Protein AF-A0A963EV84-F1 (afdb_monomer_lite)

Sequence (332 aa):
MSAISKNLRDATAEIGAKAGRPISGSSKIYVQGSRSDIRVPMREIHLSDTPASFGAEKNAPVTVYDTSGPYTDPNARIDLRKGLEDIRRHWIEERGDSDRLPQLSSSYGRQRAADGSLDHLRFEHLRAPRRAKAGANVSQMHYARKGIVTPEMEFVAIRERLRLDEARERGLLRQQHPGFSFGASIPQEITPEFVRSEVARGRAIIPANINHPELEPVIIGRNFLVKI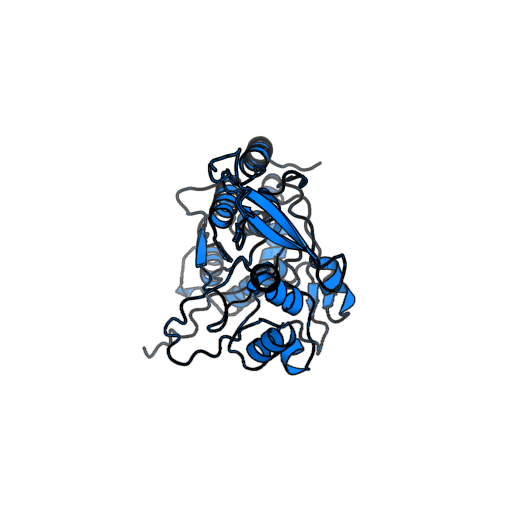NGNIGNSALSSSIEEEVEKMAWGIRWGADTIMDLSTGKNIHETREWILRNSPVPIGTVPIYQALEKVGGVAEELTWDIMRDTLIEQAEQGVDYFTIHAGVLLRY

Secondary structure (DSSP, 8-state):
-----HHHHHHHHHHHHHHSSPPTTEEEEEEE-SSTT-EEEEEEEPPPPEEETTEEEPPPPEEEE---GGGG-TT----TTT-S--TTHHHHHTT--EEE-SS-S-HHHHHHHH-GGGTTTS-S-PPPPEEEPTT----HHHHHHTTPPPHHHHHHHHHHHTTHHHHHHTTS---------TT----SS--HHHHHHHHHTTSEE----TT-TT-----EETTS----EEEE---SSS--HHHHHHHHHHHHHTT-SEEEE---STTHHHHHHHHHHT-SS-EEE-HHHHHHHHTTT-GGG--HHHHHHHHHHHHHHT--EE---TT--TT-

Radius of gyration: 21.59 Å; chains: 1; bounding box: 57×50×69 Å

Foldseek 3Di:
DQLADPVNQVLQVVLLVVLQAADPQKAWAFDDFPDNLLTAIWIWGADDFDDDPPGTHGDGTQIGFALLPNSHHNPDRDRLLQFADLSCLCLLVVVVFKDFDPDAPFPVLVVCVPDPVCSNLARPDDGRFIDGDVVDDDFLLVCLLVVHQGSLLRNQQVSQQSCVVVCVVVVVCVDDDPDDLVPDPADPGRHSNNSSNCSNVPQKGWLWFSLLSLARIHMDGSNTPHAAEAEDEAEQVDDDLSVRLSSQSVCSRVGHQEYEYAYLHPPSLSSVLSNSSHGRHAYEYALVSVLCVVVVNDSVPRDPVSSVSSVSSVSRSTHRYYDDVPVPDPVD

pLDDT: mean 92.69, std 9.26, range [37.0, 98.94]

Structure (mmCIF, N/CA/C/O backbone):
data_AF-A0A963EV84-F1
#
_entry.id   AF-A0A963EV84-F1
#
loop_
_atom_site.group_PDB
_atom_site.id
_atom_site.type_symbol
_atom_site.label_atom_id
_atom_site.label_alt_id
_atom_site.label_comp_id
_atom_site.label_asym_id
_atom_site.label_entity_id
_atom_site.label_seq_id
_atom_site.pdbx_PDB_ins_code
_atom_site.Cartn_x
_atom_site.Cartn_y
_atom_site.Cartn_z
_atom_site.occupancy
_atom_site.B_iso_or_equiv
_atom_site.auth_seq_id
_atom_site.auth_comp_id
_atom_site.auth_asym_id
_atom_site.auth_atom_id
_atom_site.pdbx_PDB_model_num
ATOM 1 N N . MET A 1 1 ? -19.335 23.402 5.036 1.00 37.00 1 MET A N 1
ATOM 2 C CA . MET A 1 1 ? -18.086 24.119 4.693 1.00 37.00 1 MET A CA 1
ATOM 3 C C . MET A 1 1 ? -16.982 23.475 5.511 1.00 37.00 1 MET A C 1
ATOM 5 O O . MET A 1 1 ? -17.163 23.408 6.717 1.00 37.00 1 MET A O 1
ATOM 9 N N . SER A 1 2 ? -15.940 22.902 4.892 1.00 45.66 2 SER A N 1
ATOM 10 C CA . SER A 1 2 ? -14.918 22.151 5.644 1.00 45.66 2 SER A CA 1
ATOM 11 C C . SER A 1 2 ? -14.224 23.088 6.641 1.00 45.66 2 SER A C 1
ATOM 13 O O . SER A 1 2 ? -13.861 24.213 6.289 1.00 45.66 2 SER A O 1
ATOM 15 N N . ALA A 1 3 ? -14.121 22.662 7.899 1.00 59.12 3 ALA A N 1
ATOM 16 C CA . ALA A 1 3 ? -13.521 23.423 8.994 1.00 59.12 3 ALA A CA 1
ATOM 17 C C . ALA A 1 3 ? -12.007 23.175 9.099 1.00 59.12 3 ALA A C 1
ATOM 19 O O . ALA A 1 3 ? -11.420 23.404 10.152 1.00 59.12 3 ALA A O 1
ATOM 20 N N . ILE A 1 4 ? -11.375 22.691 8.021 1.00 61.91 4 ILE A N 1
ATOM 21 C CA . ILE A 1 4 ? -9.940 22.408 8.002 1.00 61.91 4 ILE A CA 1
ATOM 22 C C . ILE A 1 4 ? -9.159 23.669 8.369 1.00 61.91 4 ILE A C 1
ATOM 24 O O . ILE A 1 4 ? -9.399 24.743 7.801 1.00 61.91 4 ILE A O 1
ATOM 28 N N . SER A 1 5 ? -8.219 23.518 9.306 1.00 64.50 5 SER A N 1
ATOM 29 C CA . SER A 1 5 ? -7.384 24.622 9.772 1.00 64.50 5 SER A CA 1
ATOM 30 C C . SER A 1 5 ? -6.640 25.282 8.603 1.00 64.50 5 SER A C 1
ATOM 32 O O . SER A 1 5 ? -6.239 24.627 7.640 1.00 64.50 5 SER A O 1
ATOM 34 N N . LYS A 1 6 ? -6.446 26.604 8.671 1.00 63.00 6 LYS A N 1
ATOM 35 C CA . LYS A 1 6 ? -5.713 27.343 7.632 1.00 63.00 6 LYS A CA 1
ATOM 36 C C . LYS A 1 6 ? -4.301 26.772 7.421 1.00 63.00 6 LYS A C 1
ATOM 38 O O . LYS A 1 6 ? -3.881 26.624 6.282 1.00 63.00 6 LYS A O 1
ATOM 43 N N . ASN A 1 7 ? -3.640 26.360 8.503 1.00 66.94 7 ASN A N 1
ATOM 44 C CA . ASN A 1 7 ? -2.313 25.748 8.454 1.00 66.94 7 ASN A CA 1
ATOM 45 C C . ASN A 1 7 ? -2.316 24.425 7.670 1.00 66.94 7 ASN A C 1
ATOM 47 O O . ASN A 1 7 ? -1.475 24.254 6.794 1.00 66.94 7 ASN A O 1
ATOM 51 N N . LEU A 1 8 ? -3.308 23.553 7.897 1.00 68.12 8 LEU A N 1
ATOM 52 C CA . LEU A 1 8 ? -3.450 22.289 7.162 1.00 68.12 8 LEU A CA 1
ATOM 53 C C . LEU A 1 8 ? -3.734 22.534 5.674 1.00 68.12 8 LEU A C 1
ATOM 55 O O . LEU A 1 8 ? -3.227 21.816 4.816 1.00 68.12 8 LEU A O 1
ATOM 59 N N . ARG A 1 9 ? -4.481 23.591 5.328 1.00 67.94 9 ARG A N 1
ATOM 60 C CA . ARG A 1 9 ? -4.711 23.981 3.921 1.00 67.94 9 ARG A CA 1
ATOM 61 C C . ARG A 1 9 ? -3.446 24.471 3.225 1.00 67.94 9 ARG A C 1
ATOM 63 O O . ARG A 1 9 ? -3.179 24.052 2.103 1.00 67.94 9 ARG A O 1
ATOM 70 N N . ASP A 1 10 ? -2.695 25.352 3.873 1.00 71.31 10 ASP A N 1
ATOM 71 C CA . ASP A 1 10 ? -1.512 25.965 3.271 1.00 71.31 10 ASP A CA 1
ATOM 72 C C . ASP A 1 10 ? -0.383 24.926 3.122 1.00 71.31 10 ASP A C 1
ATOM 74 O O . ASP A 1 10 ? 0.208 24.795 2.048 1.00 71.31 10 ASP A O 1
ATOM 78 N N . ALA A 1 11 ? -0.163 24.095 4.146 1.00 68.31 11 ALA A N 1
ATOM 79 C CA . ALA A 1 11 ? 0.834 23.026 4.117 1.00 68.31 11 ALA A CA 1
ATOM 80 C C . ALA A 1 11 ? 0.491 21.921 3.103 1.00 68.31 11 ALA A C 1
ATOM 82 O O . ALA A 1 11 ? 1.368 21.460 2.372 1.00 68.31 11 ALA A O 1
ATOM 83 N N . THR A 1 12 ? -0.784 21.530 2.977 1.00 68.94 12 THR A N 1
ATOM 84 C CA . THR A 1 12 ? -1.178 20.530 1.968 1.00 68.94 12 THR A CA 1
ATOM 85 C C . THR A 1 12 ? -0.971 21.019 0.534 1.00 68.94 12 THR A C 1
ATOM 87 O O . THR A 1 12 ? -0.571 20.235 -0.331 1.00 68.94 12 THR A O 1
ATOM 90 N N . ALA A 1 13 ? -1.184 22.312 0.274 1.00 71.12 13 ALA A N 1
ATOM 91 C CA . ALA A 1 13 ? -0.893 22.916 -1.024 1.00 71.12 13 ALA A CA 1
ATOM 92 C C . ALA A 1 13 ? 0.617 22.939 -1.322 1.00 71.12 13 ALA A C 1
ATOM 94 O O . ALA A 1 13 ? 1.035 22.637 -2.443 1.00 71.12 13 ALA A O 1
ATOM 95 N N . GLU A 1 14 ? 1.444 23.253 -0.321 1.00 71.31 14 GLU A N 1
ATOM 96 C CA . GLU A 1 14 ? 2.900 23.284 -0.469 1.00 71.31 14 GLU A CA 1
ATOM 97 C C . GLU A 1 14 ? 3.492 21.887 -0.710 1.00 71.31 14 GLU A C 1
ATOM 99 O O . GLU A 1 14 ? 4.305 21.712 -1.624 1.00 71.31 14 GLU A O 1
ATOM 104 N N . ILE A 1 15 ? 3.046 20.879 0.048 1.00 70.69 15 ILE A N 1
ATOM 105 C CA . ILE A 1 15 ? 3.471 19.482 -0.132 1.00 70.69 15 ILE A CA 1
ATOM 106 C C . ILE A 1 15 ? 3.059 18.988 -1.518 1.00 70.69 15 ILE A C 1
ATOM 108 O O . ILE A 1 15 ? 3.890 18.427 -2.229 1.00 70.69 15 ILE A O 1
ATOM 112 N N . GLY A 1 16 ? 1.824 19.262 -1.956 1.00 67.81 16 GLY A N 1
ATOM 113 C CA . GLY A 1 16 ? 1.373 18.924 -3.308 1.00 67.81 16 GLY A CA 1
ATOM 114 C C . GLY A 1 16 ? 2.275 19.520 -4.398 1.00 67.81 16 GLY A C 1
ATOM 115 O O . GLY A 1 16 ? 2.657 18.823 -5.337 1.00 67.81 16 GLY A O 1
ATOM 116 N N . ALA A 1 17 ? 2.697 20.780 -4.244 1.00 70.31 17 ALA A N 1
ATOM 117 C CA . ALA A 1 17 ? 3.571 21.462 -5.201 1.00 70.31 17 ALA A CA 1
ATOM 118 C C . ALA A 1 17 ? 5.035 20.970 -5.184 1.00 70.31 17 ALA A C 1
ATOM 120 O O . ALA A 1 17 ? 5.711 20.988 -6.220 1.00 70.31 17 ALA A O 1
ATOM 121 N N . LYS A 1 18 ? 5.549 20.552 -4.019 1.00 68.69 18 LYS A N 1
ATOM 122 C CA . LYS A 1 18 ? 6.909 20.002 -3.861 1.00 68.69 18 LYS A CA 1
ATOM 123 C C . LYS A 1 18 ? 6.995 18.546 -4.314 1.00 68.69 18 LYS A C 1
ATOM 125 O O . LYS A 1 18 ? 7.920 18.194 -5.047 1.00 68.69 18 LYS A O 1
ATOM 130 N N . ALA A 1 19 ? 6.036 17.723 -3.894 1.00 64.50 19 ALA A N 1
ATOM 131 C CA . ALA A 1 19 ? 5.969 16.306 -4.227 1.00 64.50 19 ALA A CA 1
ATOM 132 C C . ALA A 1 19 ? 5.643 16.087 -5.712 1.00 64.50 19 ALA A C 1
ATOM 134 O O . ALA A 1 19 ? 6.232 15.188 -6.305 1.00 64.50 19 ALA A O 1
ATOM 135 N N . GLY A 1 20 ? 4.812 16.966 -6.300 1.00 68.69 20 GLY A N 1
ATOM 136 C CA . GLY A 1 20 ? 4.286 16.973 -7.677 1.00 68.69 20 GLY A CA 1
ATOM 137 C C . GLY A 1 20 ? 5.294 17.099 -8.832 1.00 68.69 20 GLY A C 1
ATOM 138 O O . GLY A 1 20 ? 4.919 17.503 -9.932 1.00 68.69 20 GLY A O 1
ATOM 139 N N . ARG A 1 21 ? 6.590 16.866 -8.599 1.00 81.69 21 ARG A N 1
ATOM 140 C CA . ARG A 1 21 ? 7.650 17.068 -9.601 1.00 81.69 21 ARG A CA 1
ATOM 141 C C . ARG A 1 21 ? 8.230 15.735 -10.066 1.00 81.69 21 ARG A C 1
ATOM 143 O O . ARG A 1 21 ? 8.535 14.895 -9.210 1.00 81.69 21 ARG A O 1
ATOM 150 N N . PRO A 1 22 ? 8.511 15.564 -11.372 1.00 89.31 22 PRO A N 1
ATOM 151 C CA . PRO A 1 22 ? 9.259 14.412 -11.865 1.00 89.31 22 PRO A CA 1
ATOM 152 C C . PRO A 1 22 ? 10.571 14.196 -11.095 1.00 89.31 22 PRO A C 1
ATOM 154 O O . PRO A 1 22 ? 11.176 15.138 -10.570 1.00 89.31 22 PRO A O 1
ATOM 157 N N . ILE A 1 23 ? 11.025 12.946 -11.002 1.00 92.62 23 ILE A N 1
ATOM 158 C CA . ILE A 1 23 ? 12.360 12.641 -10.475 1.00 92.62 23 ILE A CA 1
ATOM 159 C C . ILE A 1 23 ? 13.382 13.067 -11.531 1.00 92.62 23 ILE A C 1
ATOM 161 O O . ILE A 1 23 ? 13.302 12.627 -12.678 1.00 92.62 23 ILE A O 1
ATOM 165 N N . SER A 1 24 ? 14.330 13.926 -11.148 1.00 92.50 24 SER A N 1
ATOM 166 C CA . SER A 1 24 ? 15.324 14.516 -12.051 1.00 92.50 24 SER A CA 1
ATOM 167 C C . SER A 1 24 ? 15.987 13.474 -12.956 1.00 92.50 24 SER A C 1
ATOM 169 O O . SER A 1 24 ? 16.439 12.432 -12.486 1.00 92.50 24 SER A O 1
ATOM 171 N N . GLY A 1 25 ? 16.049 13.769 -14.258 1.00 94.06 25 GLY A N 1
ATOM 172 C CA . GLY A 1 25 ? 16.616 12.864 -15.264 1.00 94.06 25 GLY A CA 1
ATOM 173 C C . GLY A 1 25 ? 15.702 11.704 -15.675 1.00 94.06 25 GLY A C 1
ATOM 174 O O . GLY A 1 25 ? 16.136 10.843 -16.438 1.00 94.06 25 GLY A O 1
ATOM 175 N N . SER A 1 26 ? 14.450 11.669 -15.205 1.00 96.62 26 SER A N 1
ATOM 176 C CA . SER A 1 26 ? 13.487 10.634 -15.583 1.00 96.62 26 SER A CA 1
ATOM 177 C C . SER A 1 26 ? 12.079 11.160 -15.838 1.00 96.62 26 SER A C 1
ATOM 179 O O . SER A 1 26 ? 11.711 12.246 -15.389 1.00 96.62 26 SER A O 1
ATOM 181 N N . SER A 1 27 ? 11.291 10.363 -16.553 1.00 96.12 27 SER A N 1
ATOM 182 C CA . SER A 1 27 ? 9.873 10.603 -16.817 1.00 96.12 27 SER A CA 1
ATOM 183 C C . SER A 1 27 ? 9.028 9.420 -16.343 1.00 96.12 27 SER A C 1
ATOM 185 O O . SER A 1 27 ? 9.440 8.263 -16.453 1.00 96.12 27 SER A O 1
ATOM 187 N N . LYS A 1 28 ? 7.846 9.711 -15.785 1.00 97.00 28 LYS A N 1
ATOM 188 C CA . LYS A 1 28 ? 6.845 8.691 -15.457 1.00 97.00 28 LYS A CA 1
ATOM 189 C C . LYS A 1 28 ? 6.294 8.101 -16.753 1.00 97.00 28 LYS A C 1
ATOM 191 O O . LYS A 1 28 ? 5.930 8.848 -17.660 1.00 97.00 28 LYS A O 1
ATOM 196 N N . ILE A 1 29 ? 6.183 6.780 -16.804 1.00 97.00 29 ILE A N 1
ATOM 197 C CA . ILE A 1 29 ? 5.494 6.058 -17.874 1.00 97.00 29 ILE A CA 1
ATOM 198 C C . ILE A 1 29 ? 4.483 5.080 -17.274 1.00 97.00 29 ILE A C 1
ATOM 200 O O . ILE A 1 29 ? 4.610 4.669 -16.120 1.00 97.00 29 ILE A O 1
ATOM 204 N N . TYR A 1 30 ? 3.504 4.671 -18.077 1.00 97.56 30 TYR A N 1
ATOM 205 C CA . TYR A 1 30 ? 2.546 3.637 -17.703 1.00 97.56 30 TYR A CA 1
ATOM 206 C C . TYR A 1 30 ? 2.523 2.542 -18.760 1.00 97.56 30 TYR A C 1
ATOM 208 O O . TYR A 1 30 ? 2.368 2.822 -19.949 1.00 97.56 30 TYR A O 1
ATOM 216 N N . VAL A 1 31 ? 2.644 1.295 -18.318 1.00 97.56 31 VAL A N 1
ATOM 217 C CA . VAL A 1 31 ? 2.441 0.116 -19.160 1.00 97.56 31 VAL A CA 1
ATOM 218 C C . VAL A 1 31 ? 0.994 -0.317 -19.015 1.00 97.56 31 VAL A C 1
ATOM 220 O O . VAL A 1 31 ? 0.538 -0.616 -17.912 1.00 97.56 31 VAL A O 1
ATOM 223 N N . GLN A 1 32 ? 0.258 -0.319 -20.121 1.00 97.69 32 GLN A N 1
ATOM 224 C CA . GLN A 1 32 ? -1.121 -0.784 -20.123 1.00 97.69 32 GLN A CA 1
ATOM 225 C C . GLN A 1 32 ? -1.159 -2.317 -20.042 1.00 97.69 32 GLN A C 1
ATOM 227 O O . GLN A 1 32 ? -0.417 -2.991 -20.756 1.00 97.69 32 GLN A O 1
ATOM 232 N N . GLY A 1 33 ? -2.027 -2.858 -19.190 1.00 97.19 33 GLY A N 1
ATOM 233 C CA . GLY A 1 33 ? -2.353 -4.281 -19.169 1.00 97.19 33 GLY A CA 1
ATOM 234 C C . GLY A 1 33 ? -3.389 -4.672 -20.223 1.00 97.19 33 GLY A C 1
ATOM 235 O O . GLY A 1 33 ? -3.648 -3.954 -21.193 1.00 97.19 33 GLY A O 1
ATOM 236 N N . SER A 1 34 ? -4.028 -5.816 -20.000 1.00 97.50 34 SER A N 1
ATOM 237 C CA . SER A 1 34 ? -5.111 -6.360 -20.826 1.00 97.50 34 SER A CA 1
ATOM 238 C C . SER A 1 34 ? -6.324 -5.429 -20.921 1.00 97.50 34 SER A C 1
ATOM 240 O O . SER A 1 34 ? -7.081 -5.487 -21.891 1.00 97.50 34 SER A O 1
ATOM 242 N N . ARG A 1 35 ? -6.494 -4.546 -19.931 1.00 95.62 35 ARG A N 1
ATOM 243 C CA . ARG A 1 35 ? -7.555 -3.540 -19.845 1.00 95.62 35 ARG A CA 1
ATOM 244 C C . ARG A 1 35 ? -6.963 -2.135 -19.762 1.00 95.62 35 ARG A C 1
ATOM 246 O O . ARG A 1 35 ? -5.890 -1.933 -19.200 1.00 95.62 35 ARG A O 1
ATOM 253 N N . SER A 1 36 ? -7.700 -1.144 -20.263 1.00 96.25 36 SER A N 1
ATOM 254 C CA . SER A 1 36 ? -7.277 0.265 -20.259 1.00 96.25 36 SER A CA 1
ATOM 255 C C . SER A 1 36 ? -7.180 0.886 -18.862 1.00 96.25 36 SER A C 1
ATOM 257 O O . SER A 1 36 ? -6.483 1.881 -18.682 1.00 96.25 36 SER A O 1
ATOM 259 N N . ASP A 1 37 ? -7.889 0.327 -17.879 1.00 96.38 37 ASP A N 1
ATOM 260 C CA . ASP A 1 37 ? -7.843 0.760 -16.480 1.00 96.38 37 ASP A CA 1
ATOM 261 C C . ASP A 1 37 ? -6.655 0.162 -15.705 1.00 96.38 37 ASP A C 1
ATOM 263 O O . ASP A 1 37 ? -6.304 0.671 -14.644 1.00 96.38 37 ASP A O 1
ATOM 267 N N . ILE A 1 38 ? -5.968 -0.849 -16.249 1.00 98.25 38 ILE A N 1
ATOM 268 C CA . ILE A 1 38 ? -4.723 -1.393 -15.693 1.00 98.25 38 ILE A CA 1
ATOM 269 C C . ILE A 1 38 ? -3.553 -0.606 -16.287 1.00 98.25 38 ILE A C 1
ATOM 271 O O . ILE A 1 38 ? -3.017 -0.951 -17.339 1.00 98.25 38 ILE A O 1
ATOM 275 N N . ARG A 1 39 ? -3.160 0.477 -15.613 1.00 97.81 39 ARG A N 1
ATOM 276 C CA . ARG A 1 39 ? -2.011 1.317 -15.986 1.00 97.81 39 ARG A CA 1
ATOM 277 C C . ARG A 1 39 ? -0.902 1.150 -14.956 1.00 97.81 39 ARG A C 1
ATOM 279 O O . ARG A 1 39 ? -1.000 1.680 -13.855 1.00 97.81 39 ARG A O 1
ATOM 286 N N . VAL A 1 40 ? 0.139 0.402 -15.304 1.00 98.50 40 VAL A N 1
ATOM 287 C CA . VAL A 1 40 ? 1.203 0.014 -14.371 1.00 98.50 40 VAL A CA 1
ATOM 288 C C . VAL A 1 40 ? 2.355 1.017 -14.430 1.00 98.50 40 VAL A C 1
ATOM 290 O O . VAL A 1 40 ? 2.989 1.135 -15.481 1.00 98.50 40 VAL A O 1
ATOM 293 N N . PRO A 1 41 ? 2.637 1.749 -13.341 1.00 97.81 41 PRO A N 1
ATOM 294 C CA . PRO A 1 41 ? 3.619 2.818 -13.349 1.00 97.81 41 PRO A CA 1
ATO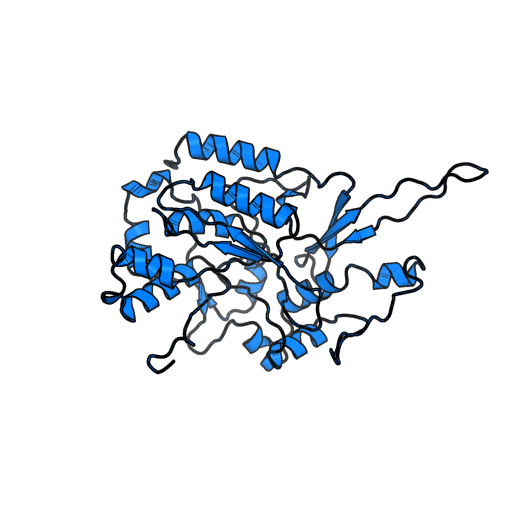M 295 C C . PRO A 1 41 ? 5.044 2.273 -13.304 1.00 97.81 41 PRO A C 1
ATOM 297 O O . PRO A 1 41 ? 5.376 1.354 -12.550 1.00 97.81 41 PRO A O 1
ATOM 300 N N . MET A 1 42 ? 5.895 2.907 -14.098 1.00 97.75 42 MET A N 1
ATOM 301 C CA . MET A 1 42 ? 7.349 2.784 -14.080 1.00 97.75 42 MET A CA 1
ATOM 302 C C . MET A 1 42 ? 7.932 4.178 -14.333 1.00 97.75 42 MET A C 1
ATOM 304 O O . MET A 1 42 ? 7.198 5.138 -14.587 1.00 97.75 42 MET A O 1
ATOM 308 N N . ARG A 1 43 ? 9.257 4.306 -14.325 1.00 97.00 43 ARG A N 1
ATOM 309 C CA . ARG A 1 43 ? 9.909 5.515 -14.838 1.00 97.00 43 ARG A CA 1
ATOM 310 C C . ARG A 1 43 ? 11.048 5.174 -15.777 1.00 97.00 43 ARG A C 1
ATOM 312 O O . ARG A 1 43 ? 11.733 4.170 -15.599 1.00 97.00 43 ARG A O 1
ATOM 319 N N . GLU A 1 44 ? 11.259 6.038 -16.754 1.00 96.75 44 GLU A N 1
ATOM 320 C CA . GLU A 1 44 ? 12.344 5.938 -17.721 1.00 96.75 44 GLU A CA 1
ATOM 321 C C . GLU A 1 44 ? 13.422 6.968 -17.395 1.00 96.75 44 GLU A C 1
ATOM 323 O O . GLU A 1 44 ? 13.144 8.162 -17.323 1.00 96.75 44 GLU A O 1
ATOM 328 N N . ILE A 1 45 ? 14.656 6.512 -17.183 1.00 96.88 45 ILE A N 1
ATOM 329 C CA . ILE A 1 45 ? 15.832 7.372 -17.018 1.00 96.88 45 ILE A CA 1
ATOM 330 C C . ILE A 1 45 ? 16.393 7.685 -18.403 1.00 96.88 45 ILE A C 1
ATOM 332 O O . ILE A 1 45 ? 16.755 6.771 -19.147 1.00 96.88 45 ILE A O 1
ATOM 336 N N . HIS A 1 46 ? 16.494 8.971 -18.736 1.00 95.62 46 HIS A N 1
ATOM 337 C CA . HIS A 1 46 ? 17.047 9.419 -20.010 1.00 95.62 46 HIS A CA 1
ATOM 338 C C . HIS A 1 46 ? 18.575 9.443 -19.944 1.00 95.62 46 HIS A C 1
ATOM 340 O O . HIS A 1 46 ? 19.162 10.083 -19.072 1.00 95.62 46 HIS A O 1
ATOM 346 N N . LEU A 1 47 ? 19.215 8.738 -20.875 1.00 94.81 47 LEU A N 1
ATOM 347 C CA . LEU A 1 47 ? 20.667 8.686 -20.986 1.00 94.81 47 LEU A CA 1
ATOM 348 C C . LEU A 1 47 ? 21.161 9.777 -21.943 1.00 94.81 47 LEU A C 1
ATOM 350 O O . LEU A 1 47 ? 20.508 10.078 -22.941 1.00 94.81 47 LEU A O 1
ATOM 354 N N . SER A 1 48 ? 22.318 10.367 -21.643 1.00 93.81 48 SER A N 1
ATOM 355 C CA . SER A 1 48 ? 22.997 11.281 -22.566 1.00 93.81 48 SER A CA 1
ATOM 356 C C . SER A 1 48 ? 23.428 10.542 -23.828 1.00 93.81 48 SER A C 1
ATOM 358 O O . SER A 1 48 ? 23.817 9.380 -23.739 1.00 93.81 48 SER A O 1
ATOM 360 N N . ASP A 1 49 ? 23.426 11.212 -24.976 1.00 95.12 49 ASP A N 1
ATOM 361 C CA . ASP A 1 49 ? 23.914 10.628 -26.228 1.00 95.12 49 ASP A CA 1
ATOM 362 C C . ASP A 1 49 ? 25.411 10.276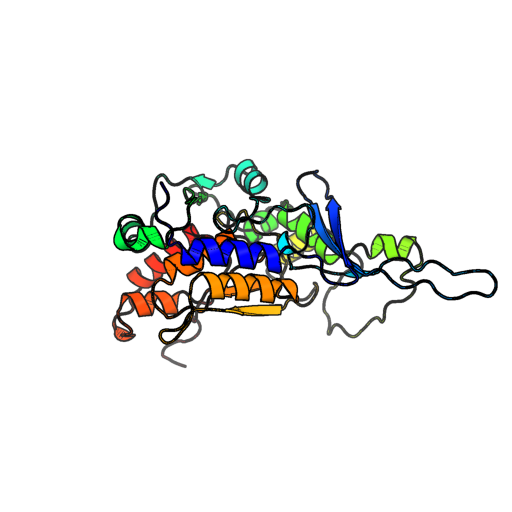 -26.143 1.00 95.12 49 ASP A C 1
ATOM 364 O O . ASP A 1 49 ? 26.195 10.993 -25.514 1.00 95.12 49 ASP A O 1
ATOM 368 N N . THR A 1 50 ? 25.820 9.192 -26.803 1.00 93.50 50 THR A N 1
ATOM 369 C CA . THR A 1 50 ? 27.232 8.802 -26.913 1.00 93.50 50 THR A CA 1
ATOM 370 C C . THR A 1 50 ? 27.891 9.602 -28.043 1.00 93.50 50 THR A C 1
ATOM 372 O O . THR A 1 50 ? 27.415 9.532 -29.179 1.00 93.50 50 THR A O 1
ATOM 375 N N . PRO A 1 51 ? 28.983 10.351 -27.797 1.00 93.81 51 PRO A N 1
ATOM 376 C CA . PRO A 1 51 ? 29.707 11.040 -28.864 1.00 93.81 51 PRO A CA 1
ATOM 377 C C . PRO A 1 51 ? 30.263 10.049 -29.895 1.00 93.81 51 PRO A C 1
ATOM 379 O O . PRO A 1 51 ? 30.909 9.069 -29.526 1.00 93.81 51 PRO A O 1
ATOM 382 N N . ALA A 1 52 ? 30.054 10.321 -31.184 1.00 91.44 52 ALA A N 1
ATOM 383 C CA . ALA A 1 52 ? 30.549 9.501 -32.287 1.00 91.44 52 ALA A CA 1
ATOM 384 C C . ALA A 1 52 ? 31.327 10.359 -33.299 1.00 91.44 52 ALA A C 1
ATOM 386 O O . ALA A 1 52 ? 31.209 11.583 -33.321 1.00 91.44 52 ALA A O 1
ATOM 387 N N . SER A 1 53 ? 32.118 9.725 -34.173 1.00 88.00 53 SER A N 1
ATOM 388 C CA . SER A 1 53 ? 32.932 10.439 -35.175 1.00 88.00 53 SER A CA 1
ATOM 389 C C . SER A 1 53 ? 32.108 11.328 -36.120 1.00 88.00 53 SER A C 1
ATOM 391 O O . SER A 1 53 ? 32.632 12.310 -36.635 1.00 88.00 53 SER A O 1
ATOM 393 N N . PHE A 1 54 ? 30.822 11.017 -36.316 1.00 84.50 54 PHE A N 1
ATOM 394 C CA . PHE A 1 54 ? 29.868 11.834 -37.066 1.00 84.50 54 PHE A CA 1
ATOM 395 C C . PHE A 1 54 ? 28.577 12.016 -36.254 1.00 84.50 54 PHE A C 1
ATOM 397 O O . PHE A 1 54 ? 27.604 11.288 -36.440 1.00 84.50 54 PHE A O 1
ATOM 404 N N . GLY A 1 55 ? 28.570 12.987 -35.340 1.00 88.00 55 GLY A N 1
ATOM 405 C CA . GLY A 1 55 ? 27.400 13.325 -34.524 1.00 88.00 55 GLY A CA 1
ATOM 406 C C . GLY A 1 55 ? 27.354 12.570 -33.195 1.00 88.00 55 GLY A C 1
ATOM 407 O O . GLY A 1 55 ? 28.368 12.450 -32.509 1.00 88.00 55 GLY A O 1
ATOM 408 N N . ALA A 1 56 ? 26.171 12.101 -32.804 1.00 91.06 56 ALA A N 1
ATOM 409 C CA . ALA A 1 56 ? 25.971 11.398 -31.542 1.00 91.06 56 ALA A CA 1
ATOM 410 C C . ALA A 1 56 ? 25.010 10.216 -31.716 1.00 91.06 56 ALA A C 1
ATOM 412 O O . ALA A 1 56 ? 24.014 10.311 -32.436 1.00 91.06 56 ALA A O 1
ATOM 413 N N . GLU A 1 57 ? 25.314 9.107 -31.052 1.00 91.75 57 GLU A N 1
ATOM 414 C CA . GLU A 1 57 ? 24.462 7.924 -30.990 1.00 91.75 57 GLU A CA 1
ATOM 415 C C . GLU A 1 57 ? 23.462 8.073 -29.837 1.00 91.75 57 GLU A C 1
ATOM 417 O O . GLU A 1 57 ? 23.838 8.331 -28.690 1.00 91.75 57 GLU A O 1
ATOM 422 N N . LYS A 1 58 ? 22.168 7.927 -30.141 1.00 92.44 58 LYS A N 1
ATOM 423 C CA . LYS A 1 58 ? 21.093 8.020 -29.148 1.00 92.44 58 LYS A CA 1
ATOM 424 C C . LYS A 1 58 ? 21.068 6.774 -28.268 1.00 92.44 58 LYS A C 1
ATOM 426 O O . LYS A 1 58 ? 20.870 5.670 -28.768 1.00 92.44 58 LYS A O 1
ATOM 431 N N . ASN A 1 59 ? 21.166 6.965 -26.956 1.00 92.06 59 ASN A N 1
ATOM 432 C CA . ASN A 1 59 ? 20.989 5.887 -25.989 1.00 92.06 59 ASN A CA 1
ATOM 433 C C . ASN A 1 59 ? 19.504 5.720 -25.635 1.00 92.06 59 ASN A C 1
ATOM 435 O O . ASN A 1 59 ? 18.813 6.692 -25.325 1.00 92.06 59 ASN A O 1
ATOM 439 N N . ALA A 1 60 ? 19.009 4.481 -25.668 1.00 92.44 60 ALA A N 1
ATOM 440 C CA . ALA A 1 60 ? 17.653 4.172 -25.222 1.00 92.44 60 ALA A CA 1
ATOM 441 C C . ALA A 1 60 ? 17.507 4.426 -23.706 1.00 92.44 60 ALA A C 1
ATOM 443 O O . ALA A 1 60 ? 18.465 4.205 -22.959 1.00 92.44 60 ALA A O 1
ATOM 444 N N . PRO A 1 61 ? 16.333 4.875 -23.228 1.00 94.38 61 PRO A N 1
ATOM 445 C CA . PRO A 1 61 ? 16.123 5.096 -21.805 1.00 94.38 61 PRO A CA 1
ATOM 446 C C . PRO A 1 61 ? 16.133 3.783 -21.013 1.00 94.38 61 PRO A C 1
ATOM 448 O O . PRO A 1 61 ? 15.779 2.720 -21.528 1.00 94.38 61 PRO A O 1
ATOM 451 N N . VAL A 1 62 ? 16.485 3.867 -19.729 1.00 94.12 62 VAL A N 1
ATOM 452 C CA . VAL A 1 62 ? 16.447 2.723 -18.805 1.00 94.12 62 VAL A CA 1
ATOM 453 C C . VAL A 1 62 ? 15.139 2.754 -18.026 1.00 94.12 62 VAL A C 1
ATOM 455 O O . VAL A 1 62 ? 14.906 3.674 -17.242 1.00 94.12 62 VAL A O 1
ATOM 458 N N . THR A 1 63 ? 14.292 1.744 -18.227 1.00 96.25 63 THR A N 1
ATOM 459 C CA . THR A 1 63 ? 13.071 1.563 -17.431 1.00 96.25 63 THR A CA 1
ATOM 460 C C . THR A 1 63 ? 13.430 1.009 -16.055 1.00 96.25 63 THR A C 1
ATOM 462 O O . THR A 1 63 ? 14.164 0.027 -15.948 1.00 96.25 63 THR A O 1
ATOM 465 N N . VAL A 1 64 ? 12.906 1.624 -14.998 1.00 96.62 64 VAL A N 1
ATOM 466 C CA . VAL A 1 64 ? 13.096 1.178 -13.615 1.00 96.62 64 VAL A CA 1
ATOM 467 C C . VAL A 1 64 ? 11.772 1.158 -12.857 1.00 96.62 64 VAL A C 1
ATOM 469 O O . VAL A 1 64 ? 10.817 1.854 -13.215 1.00 96.62 64 VAL A O 1
ATOM 472 N N . TYR A 1 65 ? 11.737 0.352 -11.795 1.00 97.81 65 TYR A N 1
ATOM 473 C CA . TYR A 1 65 ? 10.607 0.288 -10.874 1.00 97.81 65 TYR A CA 1
ATOM 474 C C . TYR A 1 65 ? 10.370 1.664 -10.241 1.00 97.81 65 TYR A C 1
ATOM 476 O O . TYR A 1 65 ? 11.323 2.388 -9.932 1.00 97.81 65 TYR A O 1
ATOM 484 N N . ASP A 1 66 ? 9.104 2.030 -10.059 1.00 98.12 66 ASP A N 1
ATOM 485 C CA . ASP A 1 66 ? 8.729 3.321 -9.497 1.00 98.12 66 ASP A CA 1
ATOM 486 C C . ASP A 1 66 ? 7.552 3.185 -8.525 1.00 98.12 66 ASP A C 1
ATOM 488 O O . ASP A 1 66 ? 6.455 2.760 -8.896 1.00 98.12 66 ASP A O 1
ATOM 492 N N . THR A 1 67 ? 7.808 3.542 -7.270 1.00 97.75 67 THR A N 1
ATOM 493 C CA . THR A 1 67 ? 6.868 3.514 -6.138 1.00 97.75 67 THR A CA 1
ATOM 494 C C . THR A 1 67 ? 6.270 4.884 -5.843 1.00 97.75 67 THR A C 1
ATOM 496 O O . THR A 1 67 ? 5.384 5.005 -5.008 1.00 97.75 67 THR A O 1
ATOM 499 N N . SER A 1 68 ? 6.742 5.938 -6.513 1.00 96.62 68 SER A N 1
ATOM 500 C CA . SER A 1 68 ? 6.394 7.324 -6.183 1.00 96.62 68 SER A CA 1
ATOM 501 C C . SER A 1 68 ? 4.948 7.710 -6.509 1.00 96.62 68 SER A C 1
ATOM 503 O O . SER A 1 68 ? 4.537 8.831 -6.216 1.00 96.62 68 SER A O 1
ATOM 505 N N . GLY A 1 69 ? 4.192 6.804 -7.135 1.00 95.69 69 GLY A N 1
ATOM 506 C CA . GLY A 1 69 ? 2.802 6.990 -7.529 1.00 95.69 69 GLY A CA 1
ATOM 507 C C . GLY A 1 69 ? 2.550 8.247 -8.367 1.00 95.69 69 GLY A C 1
ATOM 508 O O . GLY A 1 69 ? 3.456 8.706 -9.078 1.00 95.69 69 GLY A O 1
ATOM 509 N N . PRO A 1 70 ? 1.345 8.839 -8.276 1.00 94.88 70 PRO A N 1
ATOM 510 C CA . PRO A 1 70 ? 0.971 10.017 -9.060 1.00 94.88 70 PRO A CA 1
ATOM 511 C C . PRO A 1 70 ? 1.796 11.274 -8.753 1.00 94.88 70 PRO A C 1
ATOM 513 O O . PRO A 1 70 ? 1.803 12.205 -9.550 1.00 94.88 70 PRO A O 1
ATOM 516 N N . TYR A 1 71 ? 2.522 11.325 -7.632 1.00 94.31 71 TYR A N 1
ATOM 517 C CA . TYR A 1 71 ? 3.280 12.513 -7.226 1.00 94.31 71 TYR A CA 1
ATOM 518 C C . TYR A 1 71 ? 4.365 12.917 -8.229 1.00 94.31 71 TYR A C 1
ATOM 520 O O . TYR A 1 71 ? 4.695 14.089 -8.343 1.00 94.31 71 TYR A O 1
ATOM 528 N N . THR A 1 72 ? 4.927 11.980 -8.989 1.00 94.19 72 THR A N 1
ATOM 529 C CA . THR A 1 72 ? 5.971 12.291 -9.984 1.00 94.19 72 THR A CA 1
ATOM 530 C C . THR A 1 72 ? 5.444 12.335 -11.416 1.00 94.19 72 THR A C 1
ATOM 532 O O . THR A 1 72 ? 6.228 12.528 -12.348 1.00 94.19 72 THR A O 1
ATOM 535 N N . ASP A 1 73 ? 4.131 12.175 -11.601 1.00 93.62 73 ASP A N 1
ATOM 536 C CA . ASP A 1 73 ? 3.469 12.323 -12.892 1.00 93.62 73 ASP A CA 1
ATOM 537 C C . ASP A 1 73 ? 3.126 13.804 -13.132 1.00 93.62 73 ASP A C 1
ATOM 539 O O . ASP A 1 73 ? 2.277 14.357 -12.431 1.00 93.62 73 ASP A O 1
ATOM 543 N N . PRO A 1 74 ? 3.735 14.467 -14.133 1.00 89.62 74 PRO A N 1
ATOM 544 C CA . PRO A 1 74 ? 3.464 15.877 -14.412 1.00 89.62 74 PRO A CA 1
ATOM 545 C C . PRO A 1 74 ? 2.023 16.146 -14.876 1.00 89.62 74 PRO A C 1
ATOM 547 O O . PRO A 1 74 ? 1.596 17.300 -14.890 1.00 89.62 74 PRO A O 1
ATOM 550 N N . ASN A 1 75 ? 1.275 15.110 -15.269 1.00 90.06 75 ASN A N 1
ATOM 551 C CA . ASN A 1 75 ? -0.124 15.227 -15.676 1.00 90.06 75 ASN A CA 1
ATOM 552 C C . ASN A 1 75 ? -1.102 15.002 -14.514 1.00 90.06 75 ASN A C 1
ATOM 554 O O . ASN A 1 75 ? -2.289 15.313 -14.648 1.00 90.06 75 ASN A O 1
ATOM 558 N N . ALA A 1 76 ? -0.631 14.473 -13.381 1.00 88.94 76 ALA A N 1
ATOM 559 C CA . ALA A 1 76 ? -1.462 14.268 -12.206 1.00 88.94 76 ALA A CA 1
ATOM 560 C C . ALA A 1 76 ? -1.708 15.594 -11.476 1.00 88.94 76 ALA A C 1
ATOM 562 O O . ALA A 1 76 ? -0.822 16.433 -11.312 1.00 88.94 76 ALA A O 1
ATOM 563 N N . ARG A 1 77 ? -2.940 15.786 -10.999 1.00 85.19 77 ARG A N 1
ATOM 564 C CA . ARG A 1 77 ? -3.301 16.918 -10.138 1.00 85.19 77 ARG A CA 1
ATOM 565 C C . ARG A 1 77 ? -3.412 16.429 -8.702 1.00 85.19 77 ARG A C 1
ATOM 567 O O . ARG A 1 77 ? -4.384 15.763 -8.361 1.00 85.19 77 ARG A O 1
ATOM 574 N N . ILE A 1 78 ? -2.430 16.778 -7.878 1.00 85.94 78 ILE A N 1
ATOM 575 C CA . ILE A 1 78 ? -2.381 16.381 -6.469 1.00 85.94 78 ILE A CA 1
ATOM 576 C C . ILE A 1 78 ? -3.121 17.415 -5.612 1.00 85.94 78 ILE A C 1
ATOM 578 O O . ILE A 1 78 ? -2.705 18.569 -5.522 1.00 85.94 78 ILE A O 1
ATOM 582 N N . ASP A 1 79 ? -4.214 16.996 -4.973 1.00 87.31 79 ASP A N 1
ATOM 583 C CA . ASP A 1 79 ? -4.902 17.747 -3.915 1.00 87.31 79 ASP A CA 1
ATOM 584 C C . ASP A 1 79 ? -5.048 16.827 -2.705 1.00 87.31 79 ASP A C 1
ATOM 586 O O . ASP A 1 79 ? -5.931 15.969 -2.669 1.00 87.31 79 ASP A O 1
ATOM 590 N N . LEU A 1 80 ? -4.176 17.006 -1.709 1.00 86.88 80 LEU A N 1
ATOM 591 C CA . LEU A 1 80 ? -4.096 16.089 -0.569 1.00 86.88 80 LEU A CA 1
ATOM 592 C C . LEU A 1 80 ? -5.387 16.025 0.252 1.00 86.88 80 LEU A C 1
ATOM 594 O O . LEU A 1 80 ? -5.596 15.061 0.978 1.00 86.88 80 LEU A O 1
ATOM 598 N N . ARG A 1 81 ? -6.264 17.031 0.141 1.00 86.88 81 ARG A N 1
ATOM 599 C CA . ARG A 1 81 ? -7.568 17.061 0.826 1.00 86.88 81 ARG A CA 1
ATOM 600 C C . ARG A 1 81 ? -8.606 16.180 0.137 1.00 86.88 81 ARG A C 1
ATOM 602 O O . ARG A 1 81 ? -9.553 15.738 0.780 1.00 86.88 81 ARG A O 1
ATOM 609 N N . LYS A 1 82 ? -8.432 15.947 -1.168 1.00 88.88 82 LYS A N 1
ATOM 610 C CA . LYS A 1 82 ? -9.275 15.043 -1.958 1.00 88.88 82 LYS A CA 1
ATOM 611 C C . LYS A 1 82 ? -8.777 13.606 -1.914 1.00 88.88 82 LYS A C 1
ATOM 613 O O . LYS A 1 82 ? -9.591 12.693 -2.042 1.00 88.88 82 LYS A O 1
ATOM 618 N N . GLY A 1 83 ? -7.473 13.431 -1.706 1.00 92.06 83 GLY A N 1
ATOM 619 C CA . GLY A 1 83 ? -6.804 12.141 -1.800 1.00 92.06 83 GLY A CA 1
ATOM 620 C C . GLY A 1 83 ? -6.451 11.789 -3.241 1.00 92.06 83 GLY A C 1
ATOM 621 O O . GLY A 1 83 ? -6.729 12.548 -4.176 1.00 92.06 83 GLY A O 1
ATOM 622 N N . LEU A 1 84 ? -5.816 10.634 -3.411 1.00 94.44 84 LEU A N 1
ATOM 623 C CA . LEU A 1 84 ? -5.455 10.093 -4.717 1.00 94.44 84 LEU A CA 1
ATOM 624 C C . LEU A 1 84 ? -6.669 9.501 -5.451 1.00 94.44 84 LEU A C 1
ATOM 626 O O . LEU A 1 84 ? -7.744 9.291 -4.887 1.00 94.44 84 LEU A O 1
ATOM 630 N N . GLU A 1 85 ? -6.488 9.262 -6.750 1.00 94.38 85 GLU A N 1
ATOM 631 C CA . GLU A 1 85 ? -7.487 8.609 -7.595 1.00 94.38 85 GLU A CA 1
ATOM 632 C C . GLU A 1 85 ? -7.697 7.142 -7.192 1.00 94.38 85 GLU A C 1
ATOM 634 O O . GLU A 1 85 ? -6.758 6.412 -6.885 1.00 94.38 85 GLU A O 1
ATOM 639 N N . ASP A 1 86 ? -8.945 6.687 -7.271 1.00 94.56 86 ASP A N 1
ATOM 640 C CA . ASP A 1 86 ? -9.364 5.343 -6.875 1.00 94.56 86 ASP A CA 1
ATOM 641 C C . ASP A 1 86 ? -9.155 4.296 -7.964 1.00 94.56 86 ASP A C 1
ATOM 643 O O . ASP A 1 86 ? -10.116 3.689 -8.456 1.00 94.56 86 ASP A O 1
ATOM 647 N N . ILE A 1 87 ? -7.908 4.064 -8.347 1.00 96.81 87 ILE A N 1
ATOM 648 C CA . ILE A 1 87 ? -7.594 3.220 -9.503 1.00 96.81 87 ILE A CA 1
ATOM 649 C C . ILE A 1 87 ? -8.130 1.782 -9.368 1.00 96.81 87 ILE A C 1
ATOM 651 O O . ILE A 1 87 ? -8.468 1.157 -10.370 1.00 96.81 87 ILE A O 1
ATOM 655 N N . ARG A 1 88 ? -8.291 1.261 -8.140 1.00 97.81 88 ARG A N 1
ATOM 656 C CA . ARG A 1 88 ? -8.806 -0.100 -7.889 1.00 97.81 88 ARG A CA 1
ATOM 657 C C . ARG A 1 88 ? -10.311 -0.178 -7.658 1.00 97.81 88 ARG A C 1
ATOM 659 O O . ARG A 1 88 ? -10.838 -1.285 -7.535 1.00 97.81 88 ARG A O 1
ATOM 666 N N . ARG A 1 89 ? -11.030 0.949 -7.550 1.00 96.69 89 ARG A N 1
ATOM 667 C CA . ARG A 1 89 ? -12.458 0.943 -7.168 1.00 96.69 89 ARG A CA 1
ATOM 668 C C . ARG A 1 89 ? -13.268 0.033 -8.079 1.00 96.69 89 ARG A C 1
ATOM 670 O O . ARG A 1 89 ? -13.985 -0.826 -7.577 1.00 96.69 89 ARG A O 1
ATOM 677 N N . HIS A 1 90 ? -13.120 0.171 -9.394 1.00 97.62 90 HIS A N 1
ATOM 678 C CA . HIS A 1 90 ? -13.876 -0.649 -10.337 1.00 97.62 90 HIS A CA 1
ATOM 679 C C . HIS A 1 90 ? -13.568 -2.149 -10.180 1.00 97.62 90 HIS A C 1
ATOM 681 O O . HIS A 1 90 ? -14.499 -2.949 -10.136 1.00 97.62 90 HIS A O 1
ATOM 687 N N . TRP A 1 91 ? -12.299 -2.516 -9.965 1.00 98.19 91 TRP A N 1
ATOM 688 C CA . TRP A 1 91 ? -11.852 -3.908 -9.785 1.00 98.19 91 TRP A CA 1
ATOM 689 C C . TRP A 1 91 ? -12.418 -4.574 -8.531 1.00 98.19 91 TRP A C 1
ATOM 691 O O . TRP A 1 91 ? -12.564 -5.797 -8.477 1.00 98.19 91 TRP A O 1
ATOM 701 N N . ILE A 1 92 ? -12.676 -3.783 -7.489 1.00 98.44 92 ILE A N 1
ATOM 702 C CA . ILE A 1 92 ? -13.277 -4.248 -6.236 1.00 98.44 92 ILE A CA 1
ATOM 703 C C . ILE A 1 92 ? -14.792 -4.402 -6.414 1.00 98.44 92 ILE A C 1
ATOM 705 O O . ILE A 1 92 ? -15.382 -5.369 -5.938 1.00 98.44 92 ILE A O 1
ATOM 709 N N . GLU A 1 93 ? -15.432 -3.454 -7.099 1.00 97.50 93 GLU A N 1
ATOM 710 C CA . GLU A 1 93 ? -16.886 -3.435 -7.282 1.00 97.50 93 GLU A CA 1
ATOM 711 C C . GLU A 1 93 ? -17.374 -4.512 -8.253 1.00 97.50 93 GLU A C 1
ATOM 713 O O . GLU A 1 93 ? -18.379 -5.169 -7.976 1.00 97.50 93 GLU A O 1
ATOM 718 N N . GLU A 1 94 ? -16.642 -4.746 -9.343 1.00 97.00 94 GLU A N 1
ATOM 719 C CA . GLU A 1 94 ? -17.019 -5.708 -10.385 1.00 97.00 94 GLU A CA 1
ATOM 720 C C . GLU A 1 94 ? -17.040 -7.169 -9.900 1.00 97.00 94 GLU A C 1
ATOM 722 O O . GLU A 1 94 ? -17.766 -7.985 -10.462 1.00 97.00 94 GLU A O 1
ATOM 727 N N . ARG A 1 95 ? -16.309 -7.510 -8.825 1.00 97.31 95 ARG A N 1
ATOM 728 C CA . ARG A 1 95 ? -16.314 -8.872 -8.246 1.00 97.31 95 ARG A CA 1
ATOM 729 C C . ARG A 1 95 ? -17.631 -9.235 -7.580 1.00 97.31 95 ARG A C 1
ATOM 731 O O . ARG A 1 95 ? -17.932 -10.415 -7.420 1.00 97.31 95 ARG A O 1
ATOM 738 N N . GLY A 1 96 ? -18.409 -8.236 -7.164 1.00 97.81 96 GLY A N 1
ATOM 739 C CA . GLY A 1 96 ? -19.730 -8.447 -6.580 1.00 97.81 96 GLY A CA 1
ATOM 740 C C . GLY A 1 96 ? -19.738 -9.233 -5.262 1.00 97.81 96 GLY A C 1
ATOM 741 O O . GLY A 1 96 ? -20.791 -9.742 -4.878 1.00 97.81 96 GLY A O 1
ATOM 742 N N . ASP A 1 97 ? -18.615 -9.327 -4.549 1.00 98.31 97 ASP A N 1
ATOM 743 C CA . ASP A 1 97 ? -18.445 -10.130 -3.328 1.00 98.31 97 ASP A CA 1
ATOM 744 C C . ASP A 1 97 ? -18.232 -9.301 -2.047 1.00 98.31 97 ASP A C 1
ATOM 746 O O . ASP A 1 97 ? -18.030 -9.855 -0.963 1.00 98.31 97 ASP A O 1
ATOM 750 N N . SER A 1 98 ? -18.362 -7.975 -2.149 1.00 98.19 98 SER A N 1
ATOM 751 C CA . SER A 1 98 ? -18.361 -7.039 -1.021 1.00 98.19 98 SER A CA 1
ATOM 752 C C . SER A 1 98 ? -19.529 -6.053 -1.083 1.00 98.19 98 SER A C 1
ATOM 754 O O . SER A 1 98 ? -19.937 -5.619 -2.163 1.00 98.19 98 SER A O 1
ATOM 756 N N . ASP A 1 99 ? -20.021 -5.652 0.088 1.00 97.06 99 ASP A N 1
ATOM 757 C CA . ASP A 1 99 ? -21.068 -4.643 0.258 1.00 97.06 99 ASP A CA 1
ATOM 758 C C . ASP A 1 99 ? -20.523 -3.416 0.989 1.00 97.06 99 ASP A C 1
ATOM 760 O O . ASP A 1 99 ? -19.641 -3.529 1.844 1.00 97.06 99 ASP A O 1
ATOM 764 N N . ARG A 1 100 ? -21.071 -2.239 0.669 1.00 96.81 100 ARG A N 1
ATOM 765 C CA . ARG A 1 100 ? -20.824 -1.017 1.444 1.00 96.81 100 ARG A CA 1
ATOM 766 C C . ARG A 1 100 ? -21.621 -1.077 2.743 1.00 96.81 100 ARG A C 1
ATOM 768 O O . ARG A 1 100 ? -22.806 -1.404 2.735 1.00 96.81 100 ARG A O 1
ATOM 775 N N . LEU A 1 101 ? -20.973 -0.742 3.847 1.00 95.94 101 LEU A N 1
ATOM 776 C CA . LEU A 1 101 ? -21.605 -0.659 5.151 1.00 95.94 101 LEU A CA 1
ATOM 777 C C . LEU A 1 101 ? -22.353 0.676 5.287 1.00 95.94 101 LEU A C 1
ATOM 779 O O . LEU A 1 101 ? -21.851 1.705 4.838 1.00 95.94 101 LEU A O 1
ATOM 783 N N . PRO A 1 102 ? -23.537 0.694 5.923 1.00 93.62 102 PRO A N 1
ATOM 784 C CA . PRO A 1 102 ? -24.299 1.929 6.121 1.00 93.62 102 PRO A CA 1
ATOM 785 C C . PRO A 1 102 ? -23.631 2.883 7.123 1.00 93.62 102 PRO A C 1
ATOM 787 O O . PRO A 1 102 ? -23.917 4.075 7.121 1.00 93.62 102 PRO A O 1
ATOM 790 N N . GLN A 1 103 ? -22.761 2.357 7.988 1.00 92.88 103 GLN A N 1
ATOM 791 C CA . GLN A 1 103 ? -22.006 3.095 8.998 1.00 92.88 103 GLN A CA 1
ATOM 792 C C . GLN A 1 103 ? -20.746 2.312 9.393 1.00 92.88 103 GLN A C 1
ATOM 794 O O . GLN A 1 103 ? -20.648 1.118 9.105 1.00 92.88 103 GLN A O 1
ATOM 799 N N . LEU A 1 104 ? -19.820 2.974 10.093 1.00 95.19 104 LEU A N 1
ATOM 800 C CA . LEU A 1 104 ? -18.637 2.340 10.684 1.00 95.19 104 LEU A CA 1
ATOM 801 C C . LEU A 1 104 ? -19.044 1.259 11.695 1.00 95.19 104 LEU A C 1
ATOM 803 O O . LEU A 1 104 ? -19.922 1.489 12.538 1.00 95.19 104 LEU A O 1
ATOM 807 N N . SER A 1 105 ? -18.393 0.097 11.648 1.00 96.00 105 SER A N 1
ATOM 808 C CA . SER A 1 105 ? -18.651 -1.011 12.579 1.00 96.00 105 SER A CA 1
ATOM 809 C C . SER A 1 105 ? -17.895 -0.844 13.894 1.00 96.00 105 SER A C 1
ATOM 811 O O . SER A 1 105 ? -18.400 -1.285 14.931 1.00 96.00 105 SER A O 1
ATOM 813 N N . SER A 1 106 ? -16.738 -0.176 13.883 1.00 96.19 106 SER A N 1
ATOM 814 C CA . SER A 1 106 ? -15.969 0.107 15.101 1.00 96.19 106 SER A CA 1
ATOM 815 C C . SER A 1 106 ? -16.695 1.094 16.022 1.00 96.19 106 SER A C 1
ATOM 817 O O . SER A 1 106 ? -17.201 2.127 15.576 1.00 96.19 106 SER A O 1
ATOM 819 N N . SER A 1 107 ? -16.729 0.800 17.326 1.00 96.06 107 SER A N 1
ATOM 820 C CA . SER A 1 107 ? -17.209 1.750 18.336 1.00 96.06 107 SER A CA 1
ATOM 821 C C . SER A 1 107 ? -16.326 2.985 18.411 1.00 96.06 107 SER A C 1
ATOM 823 O O . SER A 1 107 ? -16.859 4.093 18.409 1.00 96.06 107 SER A O 1
ATOM 825 N N . TYR A 1 108 ? -15.002 2.808 18.422 1.00 94.44 108 TYR A N 1
ATOM 826 C CA . TYR A 1 108 ? -14.068 3.927 18.455 1.00 94.44 108 TYR A CA 1
ATOM 827 C C . TYR A 1 108 ? -14.165 4.767 17.178 1.00 94.44 108 TYR A C 1
ATOM 829 O O . TYR A 1 108 ? -14.296 5.984 17.259 1.00 94.44 108 TYR A O 1
ATOM 837 N N . GLY A 1 109 ? -14.234 4.130 16.002 1.00 93.62 109 GLY A N 1
ATOM 838 C CA . GLY A 1 109 ? -14.439 4.837 14.732 1.00 93.62 109 GLY A CA 1
ATOM 839 C C . GLY A 1 109 ? -15.709 5.699 14.729 1.00 93.62 109 GLY A C 1
ATOM 840 O O . GLY A 1 109 ? -15.669 6.865 14.339 1.00 93.62 109 GLY A O 1
ATOM 841 N N . ARG A 1 110 ? -16.835 5.177 15.244 1.00 95.19 110 ARG A N 1
ATOM 842 C CA . ARG A 1 110 ? -18.074 5.965 15.402 1.00 95.19 110 ARG A CA 1
ATOM 843 C C . ARG A 1 110 ? -17.912 7.136 16.373 1.00 95.19 110 ARG A C 1
ATOM 845 O O . ARG A 1 110 ? -18.432 8.213 16.094 1.00 95.19 110 ARG A O 1
ATOM 852 N N . GLN A 1 111 ? -17.203 6.943 17.486 1.00 94.75 111 GLN A N 1
ATOM 853 C CA . GLN A 1 111 ? -16.936 8.010 18.457 1.00 94.75 111 GLN A CA 1
ATOM 854 C C . GLN A 1 111 ? -16.101 9.137 17.835 1.00 94.75 111 GLN A C 1
ATOM 856 O O . GLN A 1 111 ? -16.501 10.295 17.922 1.00 94.75 111 GLN A O 1
ATOM 861 N N . ARG A 1 112 ? -15.004 8.813 17.133 1.00 93.19 112 ARG A N 1
ATOM 862 C CA . ARG A 1 112 ? -14.163 9.806 16.434 1.00 93.19 112 ARG A CA 1
ATOM 863 C C . ARG A 1 112 ? -14.925 10.543 15.331 1.00 93.19 112 ARG A C 1
ATOM 865 O O . ARG A 1 112 ? -14.760 11.750 15.161 1.00 93.19 112 ARG A O 1
ATOM 872 N N . ALA A 1 113 ? -15.800 9.847 14.603 1.00 91.38 113 ALA A N 1
ATOM 873 C CA . ALA A 1 113 ? -16.644 10.466 13.580 1.00 91.38 113 ALA A CA 1
ATOM 874 C C . ALA A 1 113 ? -17.680 11.446 14.169 1.00 91.38 113 ALA A C 1
ATOM 876 O O . ALA A 1 113 ? -17.981 12.465 13.546 1.00 91.38 113 ALA A O 1
ATOM 877 N N . ALA A 1 114 ? -18.212 11.152 15.360 1.00 93.25 114 ALA A N 1
ATOM 878 C CA . ALA A 1 114 ? -19.199 11.985 16.050 1.00 93.25 114 ALA A CA 1
ATOM 879 C C . ALA A 1 114 ? -18.584 13.147 16.854 1.00 93.25 114 ALA A C 1
ATOM 881 O O . ALA A 1 114 ? -19.294 14.084 17.217 1.00 93.25 114 ALA A O 1
ATOM 882 N N . ASP A 1 115 ? -17.283 13.102 17.139 1.00 93.44 115 ASP A N 1
ATOM 883 C CA . ASP A 1 115 ? -16.582 14.138 17.894 1.00 93.44 115 ASP A CA 1
ATOM 884 C C . ASP A 1 115 ? -16.322 15.383 17.026 1.00 93.44 115 ASP A C 1
ATOM 886 O O . ASP A 1 115 ? -15.455 15.393 16.148 1.00 93.44 115 ASP A O 1
ATOM 890 N N . GLY A 1 116 ? -17.086 16.451 17.272 1.00 92.06 116 GLY A N 1
ATOM 891 C CA . GLY A 1 116 ? -16.965 17.723 16.551 1.00 92.06 116 GLY A CA 1
ATOM 892 C C . GLY A 1 116 ? -15.668 18.488 16.835 1.00 92.06 116 GLY A C 1
ATOM 893 O O . GLY A 1 116 ? -15.281 19.355 16.051 1.00 92.06 116 GLY A O 1
ATOM 894 N N . SER A 1 117 ? -14.940 18.163 17.913 1.00 91.44 117 SER A N 1
ATOM 895 C CA . SER A 1 117 ? -13.642 18.796 18.187 1.00 91.44 117 SER A CA 1
ATOM 896 C C . SER A 1 117 ? -12.586 18.428 17.140 1.00 91.44 117 SER A C 1
ATOM 898 O O . SER A 1 117 ? -11.637 19.182 16.931 1.00 91.44 117 SER A O 1
ATOM 900 N N . LEU A 1 118 ? -12.786 17.321 16.419 1.00 90.62 118 LEU A N 1
ATOM 901 C CA . LEU A 1 118 ? -11.877 16.792 15.401 1.00 90.62 118 LEU A CA 1
ATOM 902 C C . LEU A 1 118 ? -12.187 17.296 13.986 1.00 90.62 118 LEU A C 1
ATOM 904 O O . LEU A 1 118 ? -11.445 16.987 13.055 1.00 90.62 118 LEU A O 1
ATOM 908 N N . ASP A 1 119 ? -13.245 18.092 13.800 1.00 87.88 119 ASP A N 1
ATOM 909 C CA . ASP A 1 119 ? -13.695 18.559 12.478 1.00 87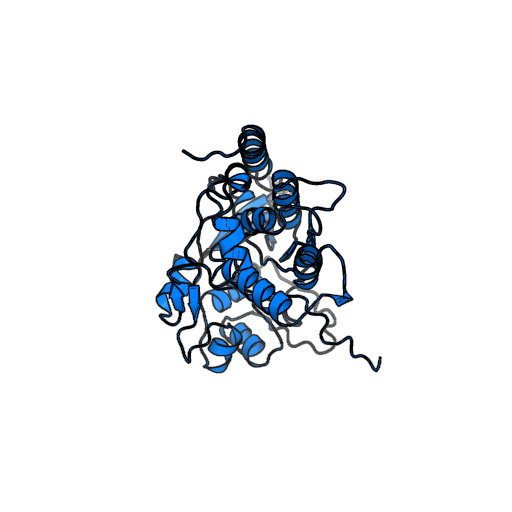.88 119 ASP A CA 1
ATOM 910 C C . ASP A 1 119 ? -12.604 19.301 11.696 1.00 87.88 119 ASP A C 1
ATOM 912 O O . ASP A 1 119 ? -12.555 19.237 10.468 1.00 87.88 119 ASP A O 1
ATOM 916 N N . HIS A 1 120 ? -11.699 19.979 12.403 1.00 84.94 120 HIS A N 1
ATOM 917 C CA . HIS A 1 120 ? -10.589 20.721 11.809 1.00 84.94 120 HIS A CA 1
ATOM 918 C C . HIS A 1 120 ? -9.421 19.844 11.328 1.00 84.94 120 HIS A C 1
ATOM 920 O O . HIS A 1 120 ? -8.566 20.337 10.588 1.00 84.94 120 HIS A O 1
ATOM 926 N N . LEU A 1 121 ? -9.393 18.571 11.740 1.00 85.56 121 LEU A N 1
ATOM 927 C CA . LEU A 1 121 ? -8.411 17.550 11.352 1.00 85.56 121 LEU A CA 1
ATOM 928 C C . LEU A 1 121 ? -9.000 16.508 10.397 1.00 85.56 121 LEU A C 1
ATOM 930 O O . LEU A 1 121 ? -8.260 15.720 9.814 1.00 85.56 121 LEU A O 1
ATOM 934 N N . ARG A 1 122 ? -10.327 16.456 10.260 1.00 89.31 122 ARG A N 1
ATOM 935 C CA . ARG A 1 122 ? -11.017 15.400 9.521 1.00 89.31 122 ARG A CA 1
ATOM 936 C C . ARG A 1 122 ? -10.767 15.517 8.019 1.00 89.31 122 ARG A C 1
ATOM 938 O O . ARG A 1 122 ? -10.866 16.597 7.438 1.00 89.31 122 ARG A O 1
ATOM 945 N N . PHE A 1 123 ? -10.485 14.379 7.392 1.00 89.25 123 PHE A N 1
ATOM 946 C CA . PHE A 1 123 ? -10.374 14.274 5.942 1.00 89.25 123 PHE A CA 1
ATOM 947 C C . PHE A 1 123 ? -11.719 14.598 5.264 1.00 89.25 123 PHE A C 1
ATOM 949 O O . PHE A 1 123 ? -12.772 14.178 5.748 1.00 89.25 123 PHE A O 1
ATOM 956 N N . GLU A 1 124 ? -11.715 15.345 4.152 1.00 81.06 124 GLU A N 1
ATOM 957 C CA . GLU A 1 124 ? -12.952 15.918 3.582 1.00 81.06 124 GLU A CA 1
ATOM 958 C C . GLU A 1 124 ? -13.912 14.866 3.010 1.00 81.06 124 GLU A C 1
ATOM 960 O O . GLU A 1 124 ? -15.124 15.097 2.939 1.00 81.06 124 GLU A O 1
ATOM 965 N N . HIS A 1 125 ? -13.388 13.719 2.574 1.00 75.75 125 HIS A N 1
ATOM 966 C CA . HIS A 1 125 ? -14.146 12.717 1.829 1.00 75.75 125 HIS A CA 1
ATOM 967 C C . HIS A 1 125 ? -14.050 11.338 2.479 1.00 75.75 125 HIS A C 1
ATOM 969 O O . HIS A 1 125 ? -13.316 10.463 2.023 1.00 75.75 125 HIS A O 1
ATOM 975 N N . LEU A 1 126 ? -14.841 11.135 3.533 1.00 75.69 126 LEU A N 1
ATOM 976 C CA . LEU A 1 126 ? -15.007 9.817 4.138 1.00 75.69 126 LEU A CA 1
ATOM 977 C C . LEU A 1 126 ? -15.906 8.939 3.266 1.00 75.69 126 LEU A C 1
ATOM 979 O O . LEU A 1 126 ? -16.981 9.347 2.817 1.00 75.69 126 LEU A O 1
ATOM 983 N N . ARG A 1 127 ? -15.460 7.707 3.031 1.00 81.62 127 ARG A N 1
ATOM 984 C CA . ARG A 1 127 ? -16.189 6.714 2.241 1.00 81.62 127 ARG A CA 1
ATOM 985 C C . ARG A 1 127 ? -16.834 5.706 3.169 1.00 81.62 127 ARG A C 1
ATOM 987 O O . ARG A 1 127 ? -16.251 5.307 4.170 1.00 81.62 127 ARG A O 1
ATOM 994 N N . ALA A 1 128 ? -18.025 5.257 2.793 1.00 91.81 128 ALA A N 1
ATOM 995 C CA . ALA A 1 128 ? -18.634 4.103 3.432 1.00 91.81 128 ALA A CA 1
ATOM 996 C C . ALA A 1 128 ? -17.716 2.881 3.227 1.00 91.81 128 ALA A C 1
ATOM 998 O O . ALA A 1 128 ? -17.475 2.517 2.066 1.00 91.81 128 ALA A O 1
ATOM 999 N N . PRO A 1 129 ? -17.203 2.259 4.305 1.00 96.06 129 PRO A N 1
ATOM 1000 C CA . PRO A 1 129 ? -16.303 1.126 4.178 1.00 96.06 129 PRO A CA 1
ATOM 1001 C C . PRO A 1 129 ? -17.031 -0.060 3.551 1.00 96.06 129 PRO A C 1
ATOM 1003 O O . PRO A 1 129 ? -18.239 -0.246 3.709 1.00 96.06 129 PRO A O 1
ATOM 1006 N N . ARG A 1 130 ? -16.284 -0.883 2.828 1.00 97.38 130 ARG A N 1
ATOM 1007 C CA . ARG A 1 130 ? -16.729 -2.154 2.275 1.00 97.38 130 ARG A CA 1
ATOM 1008 C C . ARG A 1 130 ? -16.356 -3.302 3.202 1.00 97.38 130 ARG A C 1
ATOM 1010 O O . ARG A 1 130 ? -15.317 -3.293 3.863 1.00 97.38 130 ARG A O 1
ATOM 1017 N N . ARG A 1 131 ? -17.195 -4.334 3.187 1.00 98.06 131 ARG A N 1
ATOM 1018 C CA . ARG A 1 131 ? -16.963 -5.619 3.851 1.00 98.06 131 ARG A CA 1
ATOM 1019 C C . ARG A 1 131 ? -17.352 -6.753 2.913 1.00 98.06 131 ARG A C 1
ATOM 1021 O O . ARG A 1 131 ? -18.300 -6.615 2.146 1.00 98.06 131 ARG A O 1
ATOM 1028 N N . ALA A 1 132 ? -16.647 -7.878 2.994 1.00 98.19 132 ALA A N 1
ATOM 1029 C CA . ALA A 1 132 ? -17.051 -9.097 2.299 1.00 98.19 132 ALA A CA 1
ATOM 1030 C C . ALA A 1 132 ? -18.508 -9.473 2.632 1.00 98.19 132 ALA A C 1
ATOM 1032 O O . ALA A 1 132 ? -18.954 -9.330 3.778 1.00 98.19 132 ALA A O 1
ATOM 1033 N N . LYS A 1 133 ? -19.234 -9.977 1.631 1.00 98.25 133 LYS A N 1
ATOM 1034 C CA . LYS A 1 133 ? -20.555 -10.590 1.808 1.00 98.25 133 LYS A CA 1
ATOM 1035 C C . LYS A 1 133 ? -20.467 -11.792 2.745 1.00 98.25 133 LYS A C 1
ATOM 1037 O O . LYS A 1 133 ? -19.424 -12.439 2.850 1.00 98.25 133 LYS A O 1
ATOM 1042 N N . ALA A 1 134 ? -21.571 -12.125 3.410 1.00 96.19 134 ALA A N 1
ATOM 1043 C CA . ALA A 1 134 ? -21.633 -13.336 4.225 1.00 96.19 134 ALA A CA 1
ATOM 1044 C C . ALA A 1 134 ? -21.281 -14.572 3.372 1.00 96.19 134 ALA A C 1
ATOM 1046 O O . ALA A 1 134 ? -21.825 -14.756 2.287 1.00 96.19 134 ALA A O 1
ATOM 1047 N N . GLY A 1 135 ? -20.337 -15.391 3.846 1.00 95.44 135 GLY A N 1
ATOM 1048 C CA . GLY A 1 135 ? -19.836 -16.565 3.117 1.00 95.44 135 GLY A CA 1
ATOM 1049 C C . GLY A 1 135 ? -18.833 -16.270 1.990 1.00 95.44 135 GLY A C 1
ATOM 1050 O O . GLY A 1 135 ? -18.287 -17.211 1.415 1.00 95.44 135 GLY A O 1
ATOM 1051 N N . ALA A 1 136 ? -18.546 -15.000 1.686 1.00 97.38 136 ALA A N 1
ATOM 1052 C CA . ALA A 1 136 ? -17.522 -14.607 0.722 1.00 97.38 136 ALA A CA 1
ATOM 1053 C C . ALA A 1 136 ? -16.156 -14.373 1.392 1.00 97.38 136 ALA A C 1
ATOM 1055 O O . ALA A 1 136 ? -16.048 -14.173 2.603 1.00 97.38 136 ALA A O 1
ATOM 1056 N N . ASN A 1 137 ? -15.091 -14.378 0.590 1.00 97.88 137 ASN A N 1
ATOM 1057 C CA . ASN A 1 137 ? -13.744 -14.020 1.018 1.00 97.88 137 ASN A CA 1
ATOM 1058 C C . ASN A 1 137 ? -13.078 -13.207 -0.092 1.00 97.88 137 ASN A C 1
ATOM 1060 O O . ASN A 1 137 ? -12.994 -13.660 -1.227 1.00 97.88 137 ASN A O 1
ATOM 1064 N N . VAL A 1 138 ? -12.597 -12.020 0.262 1.00 98.31 138 VAL A N 1
ATOM 1065 C CA . VAL A 1 138 ? -12.096 -11.018 -0.689 1.00 98.31 138 VAL A CA 1
ATOM 1066 C C . VAL A 1 138 ? -10.567 -10.999 -0.807 1.00 98.31 138 VAL A C 1
ATOM 1068 O O . VAL A 1 138 ? -10.001 -10.096 -1.416 1.00 98.31 138 VAL A O 1
ATOM 1071 N N . SER A 1 139 ? -9.870 -11.958 -0.190 1.00 98.75 139 SER A N 1
ATOM 1072 C CA . SER A 1 139 ? -8.404 -11.989 -0.184 1.00 98.75 139 SER A CA 1
ATOM 1073 C C . SER A 1 139 ? -7.822 -12.481 -1.510 1.00 98.75 139 SER A C 1
ATOM 1075 O O . SER A 1 139 ? -8.354 -13.380 -2.159 1.00 98.75 139 SER A O 1
ATOM 1077 N N . GLN A 1 140 ? -6.643 -11.971 -1.867 1.00 98.88 140 GLN A N 1
ATOM 1078 C CA . GLN A 1 140 ? -5.908 -12.416 -3.057 1.00 98.88 140 GLN A CA 1
ATOM 1079 C C . GLN A 1 140 ? -5.575 -13.917 -3.005 1.00 98.88 140 GLN A C 1
ATOM 1081 O O . GLN A 1 140 ? -5.696 -14.612 -4.010 1.00 98.88 140 GLN A O 1
ATOM 1086 N N . MET A 1 141 ? -5.270 -14.456 -1.818 1.00 98.81 141 MET A N 1
ATOM 1087 C CA . MET A 1 141 ? -5.064 -15.897 -1.624 1.00 98.81 141 MET A CA 1
ATOM 1088 C C . MET A 1 141 ? -6.327 -16.725 -1.898 1.00 98.81 141 MET A C 1
ATOM 1090 O O . MET A 1 141 ? -6.224 -17.831 -2.434 1.00 98.81 141 MET A O 1
ATOM 1094 N N . HIS A 1 142 ? -7.514 -16.207 -1.568 1.00 98.62 142 HIS A N 1
ATOM 1095 C CA . HIS A 1 142 ? -8.776 -16.877 -1.874 1.00 98.62 142 HIS A CA 1
ATOM 1096 C C . HIS A 1 142 ? -9.002 -16.997 -3.384 1.00 98.62 142 HIS A C 1
ATOM 1098 O O . HIS A 1 142 ? -9.229 -18.105 -3.874 1.00 98.62 142 HIS A O 1
ATOM 1104 N N . TYR A 1 143 ? -8.882 -15.891 -4.125 1.00 98.75 143 TYR A N 1
ATOM 1105 C CA . TYR A 1 143 ? -9.016 -15.912 -5.586 1.00 98.75 143 TYR A CA 1
ATOM 1106 C C . TYR A 1 143 ? -7.958 -16.810 -6.230 1.00 98.75 143 TYR A C 1
ATOM 1108 O O . TYR A 1 143 ? -8.287 -17.661 -7.057 1.00 98.75 143 TYR A O 1
ATOM 1116 N N . ALA A 1 144 ? -6.707 -16.713 -5.769 1.00 98.88 144 ALA A N 1
ATOM 1117 C CA . ALA A 1 144 ? -5.607 -17.510 -6.289 1.00 98.88 144 ALA A CA 1
ATOM 1118 C C . ALA A 1 144 ? -5.876 -19.017 -6.172 1.00 98.88 144 ALA A C 1
ATOM 1120 O O . ALA A 1 144 ? -5.679 -19.760 -7.135 1.00 98.88 144 ALA A O 1
ATOM 1121 N N . ARG A 1 145 ? -6.369 -19.477 -5.014 1.00 98.75 145 ARG A N 1
ATOM 1122 C CA . ARG A 1 145 ? -6.713 -20.890 -4.775 1.00 98.75 145 ARG A CA 1
ATOM 1123 C C . ARG A 1 145 ? -7.927 -21.366 -5.571 1.00 98.75 145 ARG A C 1
ATOM 1125 O O . ARG A 1 145 ? -8.030 -22.559 -5.829 1.00 98.75 145 ARG A O 1
ATOM 1132 N N . LYS A 1 146 ? -8.803 -20.454 -5.999 1.00 98.50 146 LYS A N 1
ATOM 1133 C CA . LYS A 1 146 ? -9.891 -20.740 -6.947 1.00 98.50 146 LYS A CA 1
ATOM 1134 C C . LYS A 1 146 ? -9.440 -20.771 -8.413 1.00 98.50 146 LYS A C 1
ATOM 1136 O O . LYS A 1 146 ? -10.271 -21.002 -9.281 1.00 98.50 146 LYS A O 1
ATOM 1141 N N . GLY A 1 147 ? -8.158 -20.530 -8.699 1.00 98.62 147 GLY A N 1
ATOM 1142 C CA . GLY A 1 147 ? -7.657 -20.454 -10.074 1.00 98.62 147 GLY A CA 1
ATOM 1143 C C . GLY A 1 147 ? -7.965 -19.124 -10.769 1.00 98.62 147 GLY A C 1
ATOM 1144 O O . GLY A 1 147 ? -7.858 -19.041 -11.985 1.00 98.62 147 GLY A O 1
ATOM 1145 N N . ILE A 1 148 ? -8.348 -18.088 -10.018 1.00 98.69 148 ILE A N 1
ATOM 1146 C CA . ILE A 1 148 ? -8.714 -16.778 -10.566 1.00 98.69 148 ILE A CA 1
ATOM 1147 C C . ILE A 1 148 ? -7.481 -15.872 -10.567 1.00 98.69 148 ILE A C 1
ATOM 1149 O O . ILE A 1 148 ? -6.876 -15.650 -9.516 1.00 98.69 148 ILE A O 1
ATOM 1153 N N . VAL A 1 149 ? -7.149 -15.322 -11.735 1.00 98.81 149 VAL A N 1
ATOM 1154 C CA . VAL A 1 149 ? -6.202 -14.209 -11.885 1.00 98.81 149 VAL A CA 1
ATOM 1155 C C . VAL A 1 149 ? -6.979 -12.903 -11.733 1.00 98.81 149 VAL A C 1
ATOM 1157 O O . VAL A 1 149 ? -7.911 -12.641 -12.488 1.00 98.81 149 VAL A O 1
ATOM 1160 N N . THR A 1 150 ? -6.626 -12.101 -10.732 1.00 98.81 150 THR A N 1
ATOM 1161 C CA . THR A 1 150 ? -7.264 -10.802 -10.470 1.00 98.81 150 THR A CA 1
ATOM 1162 C C . THR A 1 150 ? -6.543 -9.668 -11.211 1.00 98.81 150 THR A C 1
ATOM 1164 O O . THR A 1 150 ? -5.368 -9.829 -11.559 1.00 98.81 150 THR A O 1
ATOM 1167 N N . PRO A 1 151 ? -7.177 -8.490 -11.386 1.00 98.81 151 PRO A N 1
ATOM 1168 C CA . PRO A 1 151 ? -6.488 -7.299 -11.883 1.00 98.81 151 PRO A CA 1
ATOM 1169 C C . PRO A 1 151 ? -5.225 -6.943 -11.086 1.00 98.81 151 PRO A C 1
ATOM 1171 O O . PRO A 1 151 ? -4.231 -6.544 -11.683 1.00 98.81 151 PRO A O 1
ATOM 1174 N N . GLU A 1 152 ? -5.190 -7.150 -9.759 1.00 98.88 152 GLU A N 1
ATOM 1175 C CA . GLU A 1 152 ? -3.960 -6.911 -8.991 1.00 98.88 152 GLU A CA 1
ATOM 1176 C C . GLU A 1 152 ? -2.852 -7.917 -9.320 1.00 98.88 152 GLU A C 1
ATOM 1178 O O . GLU A 1 152 ? -1.686 -7.534 -9.337 1.00 98.88 152 GLU A O 1
ATOM 1183 N N . MET A 1 153 ? -3.187 -9.185 -9.595 1.00 98.88 153 MET A N 1
ATOM 1184 C CA . MET A 1 153 ? -2.194 -10.187 -10.005 1.00 98.88 153 MET A CA 1
ATOM 1185 C C . MET A 1 153 ? -1.594 -9.865 -11.375 1.00 98.88 153 MET A C 1
ATOM 1187 O O . MET A 1 153 ? -0.394 -10.046 -11.574 1.00 98.88 153 MET A O 1
ATOM 1191 N N . GLU A 1 154 ? -2.407 -9.368 -12.308 1.00 98.88 154 GLU A N 1
ATOM 1192 C CA . GLU A 1 154 ? -1.915 -8.870 -13.592 1.00 98.88 154 GLU A CA 1
ATOM 1193 C C . GLU A 1 154 ? -1.051 -7.615 -13.416 1.00 98.88 154 GLU A C 1
ATOM 1195 O O . GLU A 1 154 ? 0.057 -7.553 -13.949 1.00 98.88 154 GLU A O 1
ATOM 1200 N N . PHE A 1 155 ? -1.518 -6.652 -12.615 1.00 98.88 155 PHE A N 1
ATOM 1201 C CA . PHE A 1 155 ? -0.802 -5.408 -12.341 1.00 98.88 155 PHE A CA 1
ATOM 1202 C C . PHE A 1 155 ? 0.616 -5.679 -11.830 1.00 98.88 155 PHE A C 1
ATOM 1204 O O . PHE A 1 155 ? 1.587 -5.176 -12.395 1.00 98.88 155 PHE A O 1
ATOM 1211 N N . VAL A 1 156 ? 0.759 -6.519 -10.796 1.00 98.81 156 VAL A N 1
ATOM 1212 C CA . VAL A 1 156 ? 2.083 -6.846 -10.242 1.00 98.81 156 VAL A CA 1
ATOM 1213 C C . VAL A 1 156 ? 2.918 -7.690 -11.203 1.00 98.81 156 VAL A C 1
ATOM 1215 O O . VAL A 1 156 ? 4.133 -7.534 -11.222 1.00 98.81 156 VAL A O 1
ATOM 1218 N N . ALA A 1 157 ? 2.308 -8.533 -12.044 1.00 98.69 157 ALA A N 1
ATOM 1219 C CA . ALA A 1 157 ? 3.052 -9.286 -13.051 1.00 98.69 157 ALA A CA 1
ATOM 1220 C C . ALA A 1 157 ? 3.726 -8.354 -14.068 1.00 98.69 157 ALA A C 1
ATOM 1222 O O . ALA A 1 157 ? 4.912 -8.507 -14.351 1.00 98.69 157 ALA A O 1
ATOM 1223 N N . ILE A 1 158 ? 2.997 -7.355 -14.571 1.00 98.50 158 ILE A N 1
ATOM 1224 C CA . ILE A 1 158 ? 3.539 -6.331 -15.476 1.00 98.50 158 ILE A CA 1
ATOM 1225 C C . ILE A 1 158 ? 4.608 -5.496 -14.757 1.00 98.50 158 ILE A C 1
ATOM 1227 O O . ILE A 1 158 ? 5.672 -5.240 -15.324 1.00 98.50 158 ILE A O 1
ATOM 1231 N N . ARG A 1 159 ? 4.357 -5.106 -13.499 1.00 98.38 159 ARG A N 1
ATOM 1232 C CA . ARG A 1 159 ? 5.272 -4.264 -12.710 1.00 98.38 159 ARG A CA 1
ATOM 1233 C C . ARG A 1 159 ? 6.622 -4.946 -12.486 1.00 98.38 159 ARG A C 1
ATOM 1235 O O . ARG A 1 159 ? 7.661 -4.324 -12.665 1.00 98.38 159 ARG A O 1
ATOM 1242 N N . GLU A 1 160 ? 6.609 -6.241 -12.180 1.00 98.06 160 GLU A N 1
ATOM 1243 C CA . GLU A 1 160 ? 7.813 -7.053 -11.952 1.00 98.06 160 GLU A CA 1
ATOM 1244 C C . GLU A 1 160 ? 8.610 -7.350 -13.230 1.00 98.06 160 GLU A C 1
ATOM 1246 O O . GLU A 1 160 ? 9.804 -7.634 -13.153 1.00 98.06 160 GLU A O 1
ATOM 1251 N N . ARG A 1 161 ? 7.988 -7.266 -14.414 1.00 94.06 161 ARG A N 1
ATOM 1252 C CA . ARG A 1 161 ? 8.696 -7.451 -15.692 1.00 94.06 161 ARG A CA 1
ATOM 1253 C C . ARG A 1 161 ? 9.570 -6.271 -16.080 1.00 94.06 161 ARG A C 1
ATOM 1255 O O . ARG A 1 161 ? 10.472 -6.473 -16.882 1.00 94.06 161 ARG A O 1
ATOM 1262 N N . LEU A 1 162 ? 9.281 -5.054 -15.603 1.00 92.19 162 LEU A N 1
ATOM 1263 C CA . LEU A 1 162 ? 10.024 -3.825 -15.938 1.00 92.19 162 LEU A CA 1
ATOM 1264 C C . LEU A 1 162 ? 10.287 -3.613 -17.445 1.00 92.19 162 LEU A C 1
ATOM 1266 O O . LEU A 1 162 ? 11.300 -3.028 -17.823 1.00 92.19 162 LEU A O 1
ATOM 1270 N N . ARG A 1 163 ? 9.402 -4.126 -18.316 1.00 92.56 163 ARG A N 1
ATOM 1271 C CA . ARG A 1 163 ? 9.581 -4.152 -19.785 1.00 92.56 163 ARG A CA 1
ATOM 1272 C C . ARG A 1 163 ? 10.908 -4.788 -20.239 1.00 92.56 163 ARG A C 1
ATOM 1274 O O . ARG A 1 163 ? 11.432 -4.464 -21.304 1.00 92.56 163 ARG A O 1
ATOM 1281 N N . LEU A 1 164 ? 11.455 -5.717 -19.451 1.00 90.38 164 LEU A N 1
ATOM 1282 C CA . LEU A 1 164 ? 12.704 -6.407 -19.778 1.00 90.38 164 LEU A CA 1
ATOM 1283 C C . LEU A 1 164 ? 12.583 -7.237 -21.060 1.00 90.38 164 LEU A C 1
ATOM 1285 O O . LEU A 1 164 ? 13.572 -7.375 -21.774 1.00 90.38 164 LEU A O 1
ATOM 1289 N N . ASP A 1 165 ? 11.392 -7.742 -21.381 1.00 87.81 165 ASP A N 1
ATOM 1290 C CA . ASP A 1 165 ? 11.142 -8.475 -22.627 1.00 87.81 165 ASP A CA 1
ATOM 1291 C C . ASP A 1 165 ? 11.339 -7.566 -23.850 1.00 87.81 165 ASP A C 1
ATOM 1293 O O . ASP A 1 165 ? 12.138 -7.889 -24.728 1.00 87.81 165 ASP A O 1
ATOM 1297 N N . GLU A 1 166 ? 10.760 -6.360 -23.843 1.00 88.25 166 GLU A N 1
ATOM 1298 C CA . GLU A 1 166 ? 10.983 -5.360 -24.899 1.00 88.25 166 GLU A CA 1
ATOM 1299 C C . GLU A 1 166 ? 12.463 -4.952 -25.001 1.00 88.25 166 GLU A C 1
ATOM 1301 O O . GLU A 1 166 ? 12.992 -4.748 -26.096 1.00 88.25 166 GLU A O 1
ATOM 1306 N N . ALA A 1 167 ? 13.163 -4.838 -23.867 1.00 88.75 167 ALA A N 1
ATOM 1307 C CA . ALA A 1 167 ? 14.591 -4.527 -23.854 1.00 88.75 167 ALA A CA 1
ATOM 1308 C C . ALA A 1 167 ? 15.445 -5.659 -24.460 1.00 88.75 167 ALA A C 1
ATOM 1310 O O . ALA A 1 167 ? 16.447 -5.380 -25.127 1.00 88.75 167 ALA A O 1
ATOM 1311 N N . ARG A 1 168 ? 15.058 -6.928 -24.258 1.00 89.25 168 ARG A N 1
ATOM 1312 C CA . ARG A 1 168 ? 15.703 -8.102 -24.876 1.00 89.25 168 ARG A CA 1
ATOM 1313 C C . ARG A 1 168 ? 15.440 -8.147 -26.378 1.00 89.25 168 ARG A C 1
ATOM 1315 O O . ARG A 1 168 ? 16.390 -8.289 -27.142 1.00 89.25 168 ARG A O 1
ATOM 1322 N N . GLU A 1 169 ? 14.191 -7.959 -26.803 1.00 89.00 169 GLU A N 1
ATOM 1323 C CA . GLU A 1 169 ? 13.796 -7.944 -28.221 1.00 89.00 169 GLU A CA 1
ATOM 1324 C C . GLU A 1 169 ? 14.521 -6.851 -29.015 1.00 89.00 169 GLU A C 1
ATOM 1326 O O . GLU A 1 169 ? 14.955 -7.075 -30.144 1.00 89.00 169 GLU A O 1
ATOM 1331 N N . ARG A 1 170 ? 14.732 -5.679 -28.402 1.00 88.19 170 ARG A N 1
ATOM 1332 C CA . ARG A 1 170 ? 15.504 -4.570 -28.991 1.00 88.19 170 ARG A CA 1
ATOM 1333 C C . ARG A 1 170 ? 17.023 -4.763 -28.917 1.00 88.19 170 ARG A C 1
ATOM 1335 O O . ARG A 1 170 ? 17.769 -3.894 -29.360 1.00 88.19 170 ARG A O 1
ATOM 1342 N N . GLY A 1 171 ? 17.504 -5.859 -28.329 1.00 87.69 171 GLY A N 1
ATOM 1343 C CA . GLY A 1 171 ? 18.933 -6.145 -28.180 1.00 87.69 171 GLY A CA 1
ATOM 1344 C C . GLY A 1 171 ? 19.677 -5.209 -27.217 1.00 87.69 171 GLY A C 1
ATOM 1345 O O . GLY A 1 171 ? 20.910 -5.135 -27.289 1.00 87.69 171 GLY A O 1
ATOM 1346 N N . LEU A 1 172 ? 18.951 -4.506 -26.334 1.00 86.12 172 LEU A N 1
ATOM 1347 C CA . LEU A 1 172 ? 19.499 -3.620 -25.298 1.00 86.12 172 LEU A CA 1
ATOM 1348 C C . LEU A 1 172 ? 20.003 -4.423 -24.094 1.00 86.12 172 LEU A C 1
ATOM 1350 O O . LEU A 1 172 ? 21.052 -4.114 -23.533 1.00 86.12 172 LEU A O 1
ATOM 1354 N N . LEU A 1 173 ? 19.289 -5.492 -23.729 1.00 84.69 173 LEU A N 1
ATOM 1355 C CA . LEU A 1 173 ? 19.684 -6.413 -22.665 1.00 84.69 173 LEU A CA 1
ATOM 1356 C C . LEU A 1 173 ? 20.226 -7.716 -23.264 1.00 84.69 173 LEU A C 1
ATOM 1358 O O . LEU A 1 173 ? 19.496 -8.689 -23.443 1.00 84.69 173 LEU A O 1
ATOM 1362 N N . ARG A 1 174 ? 21.521 -7.729 -23.593 1.00 82.38 174 ARG A N 1
ATOM 1363 C CA . ARG A 1 174 ? 22.179 -8.885 -24.237 1.00 82.38 174 ARG A CA 1
ATOM 1364 C C . ARG A 1 174 ? 22.626 -9.958 -23.250 1.00 82.38 174 ARG A C 1
ATOM 1366 O O . ARG A 1 174 ? 22.731 -11.124 -23.614 1.00 82.38 174 ARG A O 1
ATOM 1373 N N . GLN A 1 175 ? 22.949 -9.555 -22.024 1.00 83.00 175 GLN A N 1
ATOM 1374 C CA . GLN A 1 175 ? 23.477 -10.426 -20.980 1.00 83.00 175 GLN A CA 1
ATOM 1375 C C . GLN A 1 175 ? 22.934 -9.978 -19.624 1.00 83.00 175 GLN A C 1
ATOM 1377 O O . GLN A 1 175 ? 22.872 -8.784 -19.342 1.00 83.00 175 GLN A O 1
ATOM 1382 N N . GLN A 1 176 ? 22.576 -10.942 -18.781 1.00 83.75 176 GLN A N 1
ATOM 1383 C CA . GLN A 1 176 ? 22.222 -10.735 -17.381 1.00 83.75 176 GLN A CA 1
ATOM 1384 C C . GLN A 1 176 ? 23.077 -11.692 -16.554 1.00 83.75 176 GLN A C 1
ATOM 1386 O O . GLN A 1 176 ? 23.136 -12.885 -16.856 1.00 83.75 176 GLN A O 1
ATOM 1391 N N . HIS A 1 177 ? 23.742 -11.186 -15.516 1.00 87.75 177 HIS A N 1
ATOM 1392 C CA . HIS A 1 177 ? 24.502 -12.047 -14.615 1.00 87.75 177 HIS A CA 1
ATOM 1393 C C . HIS A 1 177 ? 23.544 -13.055 -13.947 1.00 87.75 177 HIS A C 1
ATOM 1395 O O . HIS A 1 177 ? 22.534 -12.623 -13.384 1.00 87.75 177 HIS A O 1
ATOM 1401 N N . PRO A 1 178 ? 23.832 -14.372 -13.968 1.00 85.12 178 PRO A N 1
ATOM 1402 C CA . PRO A 1 178 ? 22.894 -15.391 -13.484 1.00 85.12 178 PRO A CA 1
ATOM 1403 C C . PRO A 1 178 ? 22.647 -15.301 -11.971 1.00 85.12 178 PRO A C 1
ATOM 1405 O O . PRO A 1 178 ? 21.596 -15.709 -11.482 1.00 85.12 178 PRO A O 1
ATOM 1408 N N . GLY A 1 179 ? 23.610 -14.745 -11.230 1.00 91.44 179 GLY A N 1
ATOM 1409 C CA . GLY A 1 179 ? 23.555 -14.645 -9.774 1.00 91.44 179 GLY A CA 1
ATOM 1410 C C . GLY A 1 179 ? 23.557 -16.019 -9.100 1.00 91.44 179 GLY A C 1
ATOM 1411 O O . GLY A 1 179 ? 23.816 -17.043 -9.730 1.00 91.44 179 GLY A O 1
ATOM 1412 N N . PHE A 1 180 ? 23.276 -16.042 -7.797 1.00 95.62 180 PHE A N 1
ATOM 1413 C CA . PHE A 1 180 ? 23.083 -17.280 -7.045 1.00 95.62 180 PHE A CA 1
ATOM 1414 C C . PHE A 1 180 ? 21.840 -17.153 -6.163 1.00 95.62 180 PHE A C 1
ATOM 1416 O O . PHE A 1 180 ? 21.831 -16.422 -5.177 1.00 95.62 180 PHE A O 1
ATOM 1423 N N . SER A 1 181 ? 20.762 -17.841 -6.539 1.00 94.62 181 SER A N 1
ATOM 1424 C CA . SER A 1 181 ? 19.433 -17.652 -5.940 1.00 94.62 181 SER A CA 1
ATOM 1425 C C . SER A 1 181 ? 19.164 -18.522 -4.703 1.00 94.62 181 SER A C 1
ATOM 1427 O O . SER A 1 181 ? 18.079 -18.455 -4.114 1.00 94.62 181 SER A O 1
ATOM 1429 N N . PHE A 1 182 ? 20.123 -19.373 -4.316 1.00 97.38 182 PHE A N 1
ATOM 1430 C CA . PHE A 1 182 ? 19.983 -20.361 -3.238 1.00 97.38 182 PHE A CA 1
ATOM 1431 C C . PHE A 1 182 ? 18.723 -21.243 -3.392 1.00 97.38 182 PHE A C 1
ATOM 1433 O O . PHE A 1 182 ? 18.004 -21.507 -2.425 1.00 97.38 182 PHE A O 1
ATOM 1440 N N . GLY A 1 183 ? 18.403 -21.650 -4.627 1.00 96.31 183 GLY A N 1
ATOM 1441 C CA . GLY A 1 183 ? 17.248 -22.503 -4.939 1.00 96.31 183 GLY A CA 1
ATOM 1442 C C . GLY A 1 183 ? 15.907 -21.769 -5.070 1.00 96.31 183 GLY A C 1
ATOM 1443 O O . GLY A 1 183 ? 14.858 -22.411 -5.014 1.00 96.31 183 GLY A O 1
ATOM 1444 N N . ALA A 1 184 ? 15.902 -20.438 -5.219 1.00 96.50 184 ALA A N 1
ATOM 1445 C CA . ALA A 1 184 ? 14.678 -19.716 -5.569 1.00 96.50 184 ALA A CA 1
ATOM 1446 C C . ALA A 1 184 ? 14.212 -20.074 -6.993 1.00 96.50 184 ALA A C 1
ATOM 1448 O O . ALA A 1 184 ? 15.014 -20.411 -7.864 1.00 96.50 184 ALA A O 1
ATOM 1449 N N . SER A 1 185 ? 12.906 -19.979 -7.227 1.00 94.94 185 SER A N 1
ATOM 1450 C CA . SER A 1 185 ? 12.245 -20.350 -8.483 1.00 94.94 185 SER A CA 1
ATOM 1451 C C . SER A 1 185 ? 11.857 -19.086 -9.254 1.00 94.94 185 SER A C 1
ATOM 1453 O O . SER A 1 185 ? 10.675 -18.842 -9.482 1.00 94.94 185 SER A O 1
ATOM 1455 N N . ILE A 1 186 ? 12.843 -18.244 -9.571 1.00 94.31 186 ILE A N 1
ATOM 1456 C CA . ILE A 1 186 ? 12.634 -16.983 -10.296 1.00 94.31 186 ILE A CA 1
ATOM 1457 C C . ILE A 1 186 ? 12.538 -17.309 -11.795 1.00 94.31 186 ILE A C 1
ATOM 1459 O O . ILE A 1 186 ? 13.517 -17.815 -12.352 1.00 94.31 186 ILE A O 1
ATOM 1463 N N . PRO A 1 187 ? 11.388 -17.088 -12.455 1.00 92.62 187 PRO A N 1
ATOM 1464 C CA . PRO A 1 187 ? 11.248 -17.353 -13.882 1.00 92.62 187 PRO A CA 1
ATOM 1465 C C . PRO A 1 187 ? 11.943 -16.262 -14.711 1.00 92.62 187 PRO A C 1
ATOM 1467 O O . PRO A 1 187 ? 12.246 -15.179 -14.217 1.00 92.62 187 PRO A O 1
ATOM 1470 N N . GLN A 1 188 ? 12.164 -16.529 -16.001 1.00 87.31 188 GLN A N 1
ATOM 1471 C CA . GLN A 1 188 ? 12.677 -15.513 -16.933 1.00 87.31 188 GLN A CA 1
ATOM 1472 C C . GLN A 1 188 ? 11.664 -14.393 -17.215 1.00 87.31 188 GLN A C 1
ATOM 1474 O O . GLN A 1 188 ? 12.063 -13.265 -17.524 1.00 87.31 188 GLN A O 1
ATOM 1479 N N . GLU A 1 189 ? 10.377 -14.724 -17.097 1.00 90.62 189 GLU A N 1
ATOM 1480 C CA . GLU A 1 189 ? 9.231 -13.853 -17.327 1.00 90.62 189 GLU A CA 1
ATOM 1481 C C . GLU A 1 189 ? 8.195 -14.077 -16.215 1.00 90.62 189 GLU A C 1
ATOM 1483 O O . GLU A 1 189 ? 7.830 -15.212 -15.895 1.00 90.62 189 GLU A O 1
ATOM 1488 N N . ILE A 1 190 ? 7.705 -12.991 -15.618 1.00 96.69 190 ILE A N 1
ATOM 1489 C CA . ILE A 1 190 ? 6.708 -13.036 -14.544 1.00 96.69 190 ILE A CA 1
ATOM 1490 C C . ILE A 1 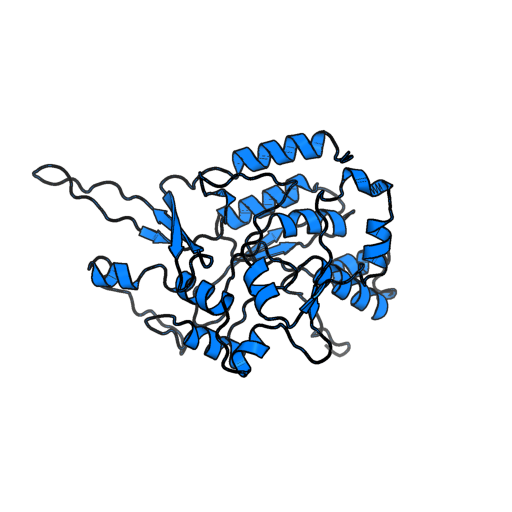190 ? 5.313 -12.953 -15.165 1.00 96.69 190 ILE A C 1
ATOM 1492 O O . ILE A 1 190 ? 4.893 -11.891 -15.604 1.00 96.69 190 ILE A O 1
ATOM 1496 N N . THR A 1 191 ? 4.564 -14.052 -15.243 1.00 98.12 191 THR A N 1
ATOM 1497 C CA . THR A 1 191 ? 3.186 -14.050 -15.778 1.00 98.12 191 THR A CA 1
ATOM 1498 C C . THR A 1 191 ? 2.134 -13.843 -14.682 1.00 98.12 191 THR A C 1
ATOM 1500 O O . THR A 1 191 ? 2.393 -14.177 -13.521 1.00 98.12 191 THR A O 1
ATOM 1503 N N . PRO A 1 192 ? 0.920 -13.358 -15.020 1.00 98.62 192 PRO A N 1
ATOM 1504 C CA . PRO A 1 192 ? -0.184 -13.297 -14.059 1.00 98.62 192 PRO A CA 1
ATOM 1505 C C . PRO A 1 192 ? -0.512 -14.670 -13.446 1.00 98.62 192 PRO A C 1
ATOM 1507 O O . PRO A 1 192 ? -0.816 -14.774 -12.259 1.00 98.62 192 PRO A O 1
ATOM 1510 N N . GLU A 1 193 ? -0.365 -15.746 -14.225 1.00 98.69 193 GLU A N 1
ATOM 1511 C CA . GLU A 1 193 ? -0.543 -17.119 -13.742 1.00 98.69 193 GLU A CA 1
ATOM 1512 C C . GLU A 1 193 ? 0.572 -17.551 -12.774 1.00 98.69 193 GLU A C 1
ATOM 1514 O O . GLU A 1 193 ? 0.299 -18.183 -11.750 1.00 98.69 193 GLU A O 1
ATOM 1519 N N . PHE A 1 194 ? 1.828 -17.163 -13.028 1.00 98.75 194 PHE A N 1
ATOM 1520 C CA . PHE A 1 194 ? 2.917 -17.391 -12.077 1.00 98.75 194 PHE A CA 1
ATOM 1521 C C . PHE A 1 194 ? 2.648 -16.673 -10.749 1.00 98.75 194 PHE A C 1
ATOM 1523 O O . PHE A 1 194 ? 2.724 -17.307 -9.692 1.00 98.75 194 PHE A O 1
ATOM 1530 N N . VAL A 1 195 ? 2.245 -15.399 -10.802 1.00 98.88 195 VAL A N 1
ATOM 1531 C CA . VAL A 1 195 ? 1.830 -14.614 -9.630 1.00 98.88 195 VAL A CA 1
ATOM 1532 C C . VAL A 1 195 ? 0.719 -15.325 -8.858 1.00 98.88 195 VAL A C 1
ATOM 1534 O O . VAL A 1 195 ? 0.876 -15.597 -7.664 1.00 98.88 195 VAL A O 1
ATOM 1537 N N . ARG A 1 196 ? -0.372 -15.704 -9.536 1.00 98.88 196 ARG A N 1
ATOM 1538 C CA . ARG A 1 196 ? -1.481 -16.461 -8.937 1.00 98.88 196 ARG A CA 1
ATOM 1539 C C . ARG A 1 196 ? -0.976 -17.728 -8.253 1.00 98.88 196 ARG A C 1
ATOM 1541 O O . ARG A 1 196 ? -1.354 -18.011 -7.117 1.00 98.88 196 ARG A O 1
ATOM 1548 N N . SER A 1 197 ? -0.102 -18.487 -8.910 1.00 98.81 197 SER A N 1
ATOM 1549 C CA . SER A 1 197 ? 0.427 -19.738 -8.369 1.00 98.81 197 SER A CA 1
ATOM 1550 C C . SER A 1 197 ? 1.268 -19.536 -7.099 1.00 98.81 197 SER A C 1
ATOM 1552 O O . SER A 1 197 ? 1.181 -20.352 -6.181 1.00 98.81 197 SER A O 1
ATOM 1554 N N . GLU A 1 198 ? 2.070 -18.468 -7.018 1.00 98.88 198 GLU A N 1
ATOM 1555 C CA . GLU A 1 198 ? 2.892 -18.126 -5.845 1.00 98.88 198 GLU A CA 1
ATOM 1556 C C . GLU A 1 198 ? 2.027 -17.655 -4.669 1.00 98.88 198 GLU A C 1
ATOM 1558 O O . GLU A 1 198 ? 2.268 -18.044 -3.521 1.00 98.88 198 GLU A O 1
ATOM 1563 N N . VAL A 1 199 ? 0.970 -16.892 -4.962 1.00 98.88 199 VAL A N 1
ATOM 1564 C CA . VAL A 1 199 ? -0.019 -16.450 -3.971 1.00 98.88 199 VAL A CA 1
ATOM 1565 C C . VAL A 1 199 ? -0.848 -17.632 -3.449 1.00 98.88 199 VAL A C 1
ATOM 1567 O O . VAL A 1 199 ? -1.027 -17.780 -2.241 1.00 98.88 199 VAL A O 1
ATOM 1570 N N . ALA A 1 200 ? -1.303 -18.540 -4.321 1.00 98.88 200 ALA A N 1
ATOM 1571 C CA . ALA A 1 200 ? -2.114 -19.700 -3.932 1.00 98.88 200 ALA A CA 1
ATOM 1572 C C . ALA A 1 200 ? -1.393 -20.629 -2.939 1.00 98.88 200 ALA A C 1
ATOM 1574 O O . ALA A 1 200 ? -2.010 -21.134 -1.990 1.00 98.88 200 ALA A O 1
ATOM 1575 N N . ARG A 1 201 ? -0.083 -20.827 -3.151 1.00 98.44 201 ARG A N 1
ATOM 1576 C CA . ARG A 1 201 ? 0.794 -21.661 -2.312 1.00 98.44 201 ARG A CA 1
ATOM 1577 C C . ARG A 1 201 ? 1.362 -20.928 -1.087 1.00 98.44 201 ARG A C 1
ATOM 1579 O O . ARG A 1 201 ? 2.120 -21.528 -0.335 1.00 98.44 201 ARG A O 1
ATOM 1586 N N . GLY A 1 202 ? 1.023 -19.649 -0.894 1.00 98.50 202 GLY A N 1
ATOM 1587 C CA . GLY A 1 202 ? 1.453 -18.850 0.258 1.00 98.50 202 GLY A CA 1
ATOM 1588 C C . GLY A 1 202 ? 2.933 -18.450 0.256 1.00 98.50 202 GLY A C 1
ATOM 1589 O O . GLY A 1 202 ? 3.477 -18.160 1.316 1.00 98.50 202 GLY A O 1
ATOM 1590 N N . ARG A 1 203 ? 3.601 -18.449 -0.907 1.00 98.56 203 ARG A N 1
ATOM 1591 C CA . ARG A 1 203 ? 5.005 -18.004 -1.055 1.00 98.56 203 ARG A CA 1
ATOM 1592 C C . ARG A 1 203 ? 5.141 -16.529 -1.432 1.00 98.56 203 ARG A C 1
ATOM 1594 O O . ARG A 1 203 ? 6.245 -15.987 -1.359 1.00 98.56 203 ARG A O 1
ATOM 1601 N N . ALA A 1 204 ? 4.037 -15.904 -1.826 1.00 98.81 204 ALA A N 1
ATOM 1602 C CA . ALA A 1 204 ? 3.943 -14.477 -2.068 1.00 98.81 204 ALA A CA 1
ATOM 1603 C C . ALA A 1 204 ? 2.589 -13.927 -1.609 1.00 98.81 204 ALA A C 1
ATOM 1605 O O . ALA A 1 204 ? 1.609 -14.668 -1.510 1.00 98.81 204 ALA A O 1
ATOM 1606 N N . ILE A 1 205 ? 2.536 -12.625 -1.346 1.00 98.94 205 ILE A N 1
ATOM 1607 C CA . ILE A 1 205 ? 1.326 -11.903 -0.947 1.00 98.94 205 ILE A CA 1
ATOM 1608 C C . ILE A 1 205 ? 1.183 -10.608 -1.747 1.00 98.94 205 ILE A C 1
ATOM 1610 O O . ILE A 1 205 ? 2.175 -10.030 -2.184 1.00 98.94 205 ILE A O 1
ATOM 1614 N N . ILE A 1 206 ? -0.059 -10.150 -1.897 1.00 98.94 206 ILE A N 1
ATOM 1615 C CA . ILE A 1 206 ? -0.405 -8.832 -2.436 1.00 98.94 206 ILE A CA 1
ATOM 1616 C C . ILE A 1 206 ? -1.246 -8.132 -1.351 1.00 98.94 206 ILE A C 1
ATOM 1618 O O . ILE A 1 206 ? -2.439 -8.441 -1.231 1.00 98.94 206 ILE A O 1
ATOM 1622 N N . PRO A 1 207 ? -0.637 -7.288 -0.496 1.00 98.81 207 PRO A N 1
ATOM 1623 C CA . PRO A 1 207 ? -1.343 -6.564 0.560 1.00 98.81 207 PRO A CA 1
ATOM 1624 C C . PRO A 1 207 ? -2.209 -5.474 -0.082 1.00 98.81 207 PRO A C 1
ATOM 1626 O O . PRO A 1 207 ? -1.690 -4.489 -0.593 1.00 98.81 207 PRO A O 1
ATOM 1629 N N . ALA A 1 208 ? -3.520 -5.715 -0.146 1.00 98.75 208 ALA A N 1
ATOM 1630 C CA . ALA A 1 208 ? -4.430 -4.910 -0.956 1.00 98.75 208 ALA A CA 1
ATOM 1631 C C . ALA A 1 208 ? -5.851 -4.905 -0.382 1.00 98.75 208 ALA A C 1
ATOM 1633 O O . ALA A 1 208 ? -6.767 -5.532 -0.934 1.00 98.75 208 ALA A O 1
ATOM 1634 N N . ASN A 1 209 ? -6.036 -4.208 0.740 1.00 98.88 209 ASN A N 1
ATOM 1635 C CA . ASN A 1 209 ? -7.331 -4.082 1.400 1.00 98.88 209 ASN A CA 1
ATOM 1636 C C . ASN A 1 209 ? -8.371 -3.498 0.421 1.00 98.88 209 ASN A C 1
ATOM 1638 O O . ASN A 1 209 ? -8.076 -2.626 -0.399 1.00 98.88 209 ASN A O 1
ATOM 1642 N N . ILE A 1 210 ? -9.606 -4.003 0.479 1.00 98.56 210 ILE A N 1
ATOM 1643 C CA . ILE A 1 210 ? -10.731 -3.535 -0.348 1.00 98.56 210 ILE A CA 1
ATOM 1644 C C . ILE A 1 210 ? -11.160 -2.092 -0.027 1.00 98.56 210 ILE A C 1
ATOM 1646 O O . ILE A 1 210 ? -11.887 -1.488 -0.811 1.00 98.56 210 ILE A O 1
ATOM 1650 N N . ASN A 1 211 ? -10.718 -1.544 1.107 1.00 98.50 211 ASN A N 1
ATOM 1651 C CA . ASN A 1 211 ? -10.946 -0.158 1.522 1.00 98.50 211 ASN A CA 1
ATOM 1652 C C . ASN A 1 211 ? -9.774 0.780 1.193 1.00 98.50 211 ASN A C 1
ATOM 1654 O O . ASN A 1 211 ? -9.826 1.950 1.556 1.00 98.50 211 ASN A O 1
ATOM 1658 N N . HIS A 1 212 ? -8.756 0.295 0.473 1.00 98.56 212 HIS A N 1
ATOM 1659 C CA . HIS A 1 212 ? -7.643 1.098 -0.043 1.00 98.56 212 HIS A CA 1
ATOM 1660 C C . HIS A 1 212 ? -7.644 1.108 -1.583 1.00 98.56 212 HIS A C 1
ATOM 1662 O O . HIS A 1 212 ? -6.824 0.443 -2.228 1.00 98.56 212 HIS A O 1
ATOM 1668 N N . PRO A 1 213 ? -8.636 1.766 -2.211 1.00 97.88 213 PRO A N 1
ATOM 1669 C CA . PRO A 1 213 ? -8.755 1.793 -3.664 1.00 97.88 213 PRO A CA 1
ATOM 1670 C C . PRO A 1 213 ? -7.703 2.664 -4.370 1.00 97.88 213 PRO A C 1
ATOM 1672 O O . PRO A 1 213 ? -7.549 2.523 -5.581 1.00 97.88 213 PRO A O 1
ATOM 1675 N N . GLU A 1 214 ? -7.004 3.535 -3.638 1.00 98.12 214 GLU A N 1
ATOM 1676 C CA . GLU A 1 214 ? -5.923 4.404 -4.129 1.00 98.12 214 GLU A CA 1
ATOM 1677 C C . GLU A 1 214 ? -4.621 3.633 -4.437 1.00 98.12 214 GLU A C 1
ATOM 1679 O O . GLU A 1 214 ? -3.761 4.111 -5.174 1.00 98.12 214 GLU A O 1
ATOM 1684 N N . LEU A 1 215 ? -4.495 2.419 -3.892 1.00 98.69 215 LEU A N 1
ATOM 1685 C CA . LEU A 1 215 ? -3.312 1.568 -3.971 1.00 98.69 215 LEU A CA 1
ATOM 1686 C C . LEU A 1 215 ? -2.942 1.170 -5.412 1.00 98.69 215 LEU A C 1
ATOM 1688 O O . LEU A 1 215 ? -3.737 0.559 -6.122 1.00 98.69 215 LEU A O 1
ATOM 1692 N N . GLU A 1 216 ? -1.675 1.354 -5.772 1.00 98.75 216 GLU A N 1
ATOM 1693 C CA . GLU A 1 216 ? -0.985 0.687 -6.876 1.00 98.75 216 GLU A CA 1
ATOM 1694 C C . GLU A 1 216 ? -0.414 -0.657 -6.385 1.00 98.75 216 GLU A C 1
ATOM 1696 O O . GLU A 1 216 ? 0.558 -0.664 -5.622 1.00 98.75 216 GLU A O 1
ATOM 1701 N N . PRO A 1 217 ? -0.964 -1.816 -6.799 1.00 98.75 217 PRO A N 1
ATOM 1702 C CA . PRO A 1 217 ? -0.590 -3.107 -6.225 1.00 98.75 217 PRO A CA 1
ATOM 1703 C C . PRO A 1 217 ? 0.915 -3.423 -6.253 1.00 98.75 217 PRO A C 1
ATOM 1705 O O . PRO A 1 217 ? 1.630 -3.133 -7.219 1.00 98.75 217 PRO A O 1
ATOM 1708 N N . VAL A 1 218 ? 1.374 -4.091 -5.192 1.00 98.62 218 VAL A N 1
ATOM 1709 C CA . VAL A 1 218 ? 2.748 -4.588 -5.013 1.00 98.62 218 VAL A CA 1
ATOM 1710 C C . VAL A 1 218 ? 2.695 -6.055 -4.589 1.00 98.62 218 VAL A C 1
ATOM 1712 O O . VAL A 1 218 ? 1.817 -6.451 -3.823 1.00 98.62 218 VAL A O 1
ATOM 1715 N N . ILE A 1 219 ? 3.636 -6.867 -5.076 1.00 98.88 219 ILE A N 1
ATOM 1716 C CA . ILE A 1 219 ? 3.819 -8.254 -4.637 1.00 98.88 219 ILE A CA 1
ATOM 1717 C C . ILE A 1 219 ? 5.070 -8.399 -3.774 1.00 98.88 219 ILE A C 1
ATOM 1719 O O . ILE A 1 219 ? 6.137 -7.875 -4.095 1.00 98.88 219 ILE A O 1
ATOM 1723 N N . ILE A 1 220 ? 4.937 -9.152 -2.684 1.00 98.88 220 ILE A N 1
ATOM 1724 C CA . ILE A 1 220 ? 6.030 -9.479 -1.768 1.00 98.88 220 ILE A CA 1
ATOM 1725 C C . ILE A 1 220 ? 6.211 -10.993 -1.775 1.00 98.88 220 ILE A C 1
ATOM 1727 O O . ILE A 1 220 ? 5.296 -11.729 -1.411 1.00 98.88 220 ILE A O 1
ATOM 1731 N N . GLY A 1 221 ? 7.388 -11.466 -2.179 1.00 98.56 221 GLY A N 1
ATOM 1732 C CA . GLY A 1 221 ? 7.726 -12.887 -2.186 1.00 98.56 221 GLY A CA 1
ATOM 1733 C C . GLY A 1 221 ? 9.146 -13.138 -2.683 1.00 98.56 221 GLY A C 1
ATOM 1734 O O . GLY A 1 221 ? 9.728 -12.315 -3.382 1.00 98.56 221 GLY A O 1
ATOM 1735 N N . ARG A 1 222 ? 9.707 -14.303 -2.340 1.00 98.25 222 ARG A N 1
ATOM 1736 C CA . ARG A 1 222 ? 11.119 -14.644 -2.616 1.00 98.25 222 ARG A CA 1
ATOM 1737 C C . ARG A 1 222 ? 11.484 -14.653 -4.108 1.00 98.25 222 ARG A C 1
ATOM 1739 O O . ARG A 1 222 ? 12.648 -14.481 -4.445 1.00 98.25 222 ARG A O 1
ATOM 1746 N N . ASN A 1 223 ? 10.513 -14.913 -4.981 1.00 97.94 223 ASN A N 1
ATOM 1747 C CA . ASN A 1 223 ? 10.730 -15.053 -6.422 1.00 97.94 223 ASN A CA 1
ATOM 1748 C C . ASN A 1 223 ? 10.505 -13.748 -7.215 1.00 97.94 223 ASN A C 1
ATOM 1750 O O . ASN A 1 223 ? 10.408 -13.794 -8.438 1.00 97.94 223 ASN A O 1
ATOM 1754 N N . PHE A 1 224 ? 10.385 -12.619 -6.519 1.00 98.31 224 PHE A N 1
ATOM 1755 C CA . PHE A 1 224 ? 10.118 -11.289 -7.067 1.00 98.31 224 PHE A CA 1
ATOM 1756 C C . PHE A 1 224 ? 11.251 -10.333 -6.675 1.00 98.31 224 PHE A C 1
ATOM 1758 O O . PHE A 1 224 ? 12.133 -10.703 -5.893 1.00 98.31 224 PHE A O 1
ATOM 1765 N N . LEU A 1 225 ? 11.238 -9.102 -7.191 1.00 97.88 225 LEU A N 1
ATOM 1766 C CA . LEU A 1 225 ? 12.155 -8.056 -6.740 1.00 97.88 225 LEU A CA 1
ATOM 1767 C C . LEU A 1 225 ? 12.050 -7.891 -5.217 1.00 97.88 225 LEU A C 1
ATOM 1769 O O . LEU A 1 225 ? 10.954 -7.922 -4.652 1.00 97.88 225 LEU A O 1
ATOM 1773 N N . VAL A 1 226 ? 13.187 -7.708 -4.546 1.00 98.56 226 VAL A N 1
ATOM 1774 C CA . VAL A 1 226 ? 13.202 -7.409 -3.108 1.00 98.56 226 VAL A CA 1
ATOM 1775 C C . VAL A 1 226 ? 12.475 -6.085 -2.880 1.00 98.56 226 VAL A C 1
ATOM 1777 O O . VAL A 1 226 ? 12.737 -5.121 -3.592 1.00 98.56 226 VAL A O 1
ATOM 1780 N N . LYS A 1 227 ? 11.564 -6.064 -1.904 1.00 98.69 227 LYS A N 1
ATOM 1781 C CA . LYS A 1 227 ? 10.781 -4.884 -1.525 1.00 98.69 227 LYS A CA 1
ATOM 1782 C C . LYS A 1 227 ? 11.316 -4.281 -0.231 1.00 98.69 227 LYS A C 1
ATOM 1784 O O . LYS A 1 227 ? 11.774 -5.025 0.641 1.00 98.69 227 LYS A O 1
ATOM 1789 N N . ILE A 1 228 ? 11.234 -2.962 -0.096 1.00 98.56 228 ILE A N 1
ATOM 1790 C CA . ILE A 1 228 ? 11.654 -2.218 1.094 1.00 98.56 228 ILE A CA 1
ATOM 1791 C C . ILE A 1 228 ? 10.485 -1.440 1.704 1.00 98.56 228 ILE A C 1
ATOM 1793 O O . ILE A 1 228 ? 9.598 -0.959 1.006 1.00 98.56 228 ILE A O 1
ATOM 1797 N N . ASN A 1 229 ? 10.496 -1.302 3.026 1.00 98.62 229 ASN A N 1
ATOM 1798 C CA . ASN A 1 229 ? 9.459 -0.603 3.778 1.00 98.62 229 ASN A CA 1
ATOM 1799 C C . ASN A 1 229 ? 10.008 0.693 4.390 1.00 98.62 229 ASN A C 1
ATOM 1801 O O . ASN A 1 229 ? 11.080 0.672 4.997 1.00 98.62 229 ASN A O 1
ATOM 1805 N N . GLY A 1 230 ? 9.256 1.790 4.296 1.00 98.00 230 GLY A N 1
ATOM 1806 C CA . GLY A 1 230 ? 9.515 3.019 5.049 1.00 98.00 230 GLY A CA 1
ATOM 1807 C C . GLY A 1 230 ? 8.666 3.089 6.321 1.00 98.00 230 GLY A C 1
ATOM 1808 O O . GLY A 1 230 ? 7.463 2.856 6.278 1.00 98.00 230 GLY A O 1
ATOM 1809 N N . ASN A 1 231 ? 9.273 3.429 7.458 1.00 97.25 231 ASN A N 1
ATOM 1810 C CA . ASN A 1 231 ? 8.534 3.685 8.697 1.00 97.25 231 ASN A CA 1
ATOM 1811 C C . ASN A 1 231 ? 8.333 5.187 8.883 1.00 97.25 231 ASN A C 1
ATOM 1813 O O . ASN A 1 231 ? 9.298 5.951 8.828 1.00 97.25 231 ASN A O 1
ATOM 1817 N N . ILE A 1 232 ? 7.094 5.578 9.147 1.00 94.31 232 ILE A N 1
ATOM 1818 C CA . ILE A 1 232 ? 6.702 6.928 9.554 1.00 94.31 232 ILE A CA 1
ATOM 1819 C C . ILE A 1 232 ? 5.881 6.829 10.844 1.00 94.31 232 ILE A C 1
ATOM 1821 O O . ILE A 1 232 ? 5.686 5.734 11.379 1.00 94.31 232 ILE A O 1
ATOM 1825 N N . GLY A 1 233 ? 5.396 7.949 11.357 1.00 83.44 233 GLY A N 1
ATOM 1826 C CA . GLY A 1 233 ? 4.523 7.965 12.518 1.00 83.44 233 GLY A CA 1
ATOM 1827 C C . GLY A 1 233 ? 4.765 9.178 13.397 1.00 83.44 233 GLY A C 1
ATOM 1828 O O . GLY A 1 233 ? 5.906 9.592 13.630 1.00 83.44 233 GLY A O 1
ATOM 1829 N N . ASN A 1 234 ? 3.668 9.713 13.926 1.00 80.25 234 ASN A N 1
ATOM 1830 C CA . ASN A 1 234 ? 3.724 10.765 14.920 1.00 80.25 234 ASN A CA 1
ATOM 1831 C C . ASN A 1 234 ? 4.173 10.209 16.281 1.00 80.25 234 ASN A C 1
ATOM 1833 O O . ASN A 1 234 ? 4.032 9.022 16.586 1.00 80.25 234 ASN A O 1
ATOM 1837 N N . SER A 1 235 ? 4.716 11.080 17.125 1.00 77.62 235 SER A N 1
ATOM 1838 C CA . SER A 1 235 ? 5.072 10.729 18.498 1.00 77.62 235 SER A CA 1
ATOM 1839 C C . SER A 1 235 ? 4.346 11.639 19.481 1.00 77.62 235 SER A C 1
ATOM 1841 O O . SER A 1 235 ? 3.840 12.700 19.119 1.00 77.62 235 SER A O 1
ATOM 1843 N N . ALA A 1 236 ? 4.331 11.265 20.761 1.00 67.06 236 ALA A N 1
ATOM 1844 C CA . ALA A 1 236 ? 3.797 12.128 21.815 1.00 67.06 236 ALA A CA 1
ATOM 1845 C C . ALA A 1 236 ? 4.533 13.483 21.938 1.00 67.06 236 ALA A C 1
ATOM 1847 O O . ALA A 1 236 ? 3.992 14.415 22.531 1.00 67.06 236 ALA A O 1
ATOM 1848 N N . LEU A 1 237 ? 5.756 13.590 21.400 1.00 63.84 237 LEU A N 1
ATOM 1849 C CA . LEU A 1 237 ? 6.631 14.758 21.530 1.00 63.84 237 LEU A CA 1
ATOM 1850 C C . LEU A 1 237 ? 6.631 15.663 20.289 1.00 63.84 237 LEU A C 1
ATOM 1852 O O . LEU A 1 237 ? 6.924 16.851 20.412 1.00 63.84 237 LEU A O 1
ATOM 1856 N N . SER A 1 238 ? 6.338 15.124 19.104 1.00 63.12 238 SER A N 1
ATOM 1857 C CA . SER A 1 238 ? 6.405 15.865 17.842 1.00 63.12 238 SER A CA 1
ATOM 1858 C C . SER A 1 238 ? 5.639 15.180 16.707 1.00 63.12 238 SER A C 1
ATOM 1860 O O . SER A 1 238 ? 5.408 13.967 16.739 1.00 63.12 238 SER A O 1
ATOM 1862 N N . SER A 1 239 ? 5.354 15.984 15.677 1.00 69.69 239 SER A N 1
ATOM 1863 C CA . SER A 1 239 ? 4.730 15.666 14.389 1.00 69.69 239 SER A CA 1
ATOM 1864 C C . SER A 1 239 ? 3.259 16.052 14.240 1.00 69.69 239 SER A C 1
ATOM 1866 O O . SER A 1 239 ? 2.459 15.960 15.174 1.00 69.69 239 SER A O 1
ATOM 1868 N N . SER A 1 240 ? 2.918 16.496 13.031 1.00 84.19 240 SER A N 1
ATOM 1869 C CA . SER A 1 240 ? 1.577 16.874 12.594 1.00 84.19 240 SER A CA 1
ATOM 1870 C C . SER A 1 240 ? 1.106 15.985 11.437 1.00 84.19 240 SER A C 1
ATOM 1872 O O . SER A 1 240 ? 1.871 15.198 10.882 1.00 84.19 240 SER A O 1
ATOM 1874 N N . ILE A 1 241 ? -0.172 16.088 11.063 1.00 86.31 241 ILE A N 1
ATOM 1875 C CA . ILE A 1 241 ? -0.745 15.312 9.949 1.00 86.31 241 ILE A CA 1
ATOM 1876 C C . ILE A 1 241 ? 0.020 15.582 8.645 1.00 86.31 241 ILE A C 1
ATOM 1878 O O . ILE A 1 241 ? 0.301 14.666 7.878 1.00 86.31 241 ILE A O 1
ATOM 1882 N N . GLU A 1 242 ? 0.375 16.840 8.413 1.00 83.62 242 GLU A N 1
ATOM 1883 C CA . GLU A 1 242 ? 1.057 17.317 7.214 1.00 83.62 242 GLU A CA 1
ATOM 1884 C C . GLU A 1 242 ? 2.462 16.743 7.105 1.00 83.62 242 GLU A C 1
ATOM 1886 O O . GLU A 1 242 ? 2.831 16.231 6.050 1.00 83.62 242 GLU A O 1
ATOM 1891 N N . GLU A 1 243 ? 3.209 16.758 8.210 1.00 87.06 243 GLU A N 1
ATOM 1892 C CA . GLU A 1 243 ? 4.544 16.170 8.263 1.00 87.06 243 GLU A CA 1
ATOM 1893 C C . GLU A 1 243 ? 4.504 14.662 7.993 1.00 87.06 243 GLU A C 1
ATOM 1895 O O . GLU A 1 243 ? 5.390 14.144 7.316 1.00 87.06 243 GLU A O 1
ATOM 1900 N N . GLU A 1 244 ? 3.494 13.934 8.483 1.00 91.81 244 GLU A N 1
ATOM 1901 C CA . GLU A 1 244 ? 3.374 12.497 8.200 1.00 91.81 244 GLU A CA 1
ATOM 1902 C C . GLU A 1 244 ? 3.038 12.203 6.734 1.00 91.81 244 GLU A C 1
ATOM 1904 O O . GLU A 1 244 ? 3.613 11.287 6.140 1.00 91.81 244 GLU A O 1
ATOM 1909 N N . VAL A 1 245 ? 2.159 12.998 6.116 1.00 91.38 245 VAL A N 1
ATOM 1910 C CA . VAL A 1 245 ? 1.866 12.867 4.680 1.00 91.38 245 VAL A CA 1
ATOM 1911 C C . VAL A 1 245 ? 3.093 13.230 3.838 1.00 91.38 245 VAL A C 1
ATOM 1913 O O . VAL A 1 245 ? 3.392 12.532 2.868 1.00 91.38 245 VAL A O 1
ATOM 1916 N N . GLU A 1 246 ? 3.851 14.263 4.219 1.00 90.06 246 GLU A N 1
ATOM 1917 C CA . GLU A 1 246 ? 5.111 14.618 3.556 1.00 90.06 246 GLU A CA 1
ATOM 1918 C C . GLU A 1 246 ? 6.155 13.504 3.694 1.00 90.06 246 GLU A C 1
ATOM 1920 O O . GLU A 1 246 ? 6.758 13.112 2.695 1.00 90.06 246 GLU A O 1
ATOM 1925 N N . LYS A 1 247 ? 6.336 12.938 4.896 1.00 93.00 247 LYS A N 1
ATOM 1926 C CA . LYS A 1 247 ? 7.244 11.804 5.138 1.00 93.00 247 LYS A CA 1
ATOM 1927 C C . LYS A 1 247 ? 6.873 10.590 4.291 1.00 93.00 247 LYS A C 1
ATOM 1929 O O . LYS A 1 247 ? 7.763 9.973 3.705 1.00 93.00 247 LYS A O 1
ATOM 1934 N N . MET A 1 248 ? 5.582 10.271 4.189 1.00 95.31 248 MET A N 1
ATOM 1935 C CA . MET A 1 248 ? 5.082 9.207 3.315 1.00 95.31 248 MET A CA 1
ATOM 1936 C C . MET A 1 248 ? 5.432 9.491 1.850 1.00 95.31 248 MET A C 1
ATOM 1938 O O . MET A 1 248 ? 6.111 8.674 1.225 1.00 95.31 248 MET A O 1
ATOM 1942 N N . ALA A 1 249 ? 5.055 10.666 1.329 1.00 93.69 249 ALA A N 1
ATOM 1943 C CA . ALA A 1 249 ? 5.323 11.065 -0.054 1.00 93.69 249 ALA A CA 1
ATOM 1944 C C . ALA A 1 249 ? 6.830 11.071 -0.369 1.00 93.69 249 ALA A C 1
ATOM 1946 O O . ALA A 1 249 ? 7.257 10.660 -1.450 1.00 93.69 249 ALA A O 1
ATOM 1947 N N . TRP A 1 250 ? 7.655 11.489 0.591 1.00 94.00 250 TRP A N 1
ATOM 1948 C CA . TRP A 1 250 ? 9.109 11.473 0.481 1.00 94.00 250 TRP A CA 1
ATOM 1949 C C . TRP A 1 250 ? 9.675 10.051 0.464 1.00 94.00 250 TRP A C 1
ATOM 1951 O O . TRP A 1 250 ? 10.513 9.734 -0.379 1.00 94.00 250 TRP A O 1
ATOM 1961 N N . GLY A 1 251 ? 9.199 9.173 1.350 1.00 96.00 251 GLY A N 1
ATOM 1962 C CA . GLY A 1 251 ? 9.623 7.775 1.407 1.00 96.00 251 GLY A CA 1
ATOM 1963 C C . GLY A 1 251 ? 9.349 7.041 0.095 1.00 96.00 251 GLY A C 1
ATOM 1964 O O . GLY A 1 251 ? 10.258 6.443 -0.486 1.00 96.00 251 GLY A O 1
ATOM 1965 N N . ILE A 1 252 ? 8.124 7.149 -0.425 1.00 96.62 252 ILE A N 1
ATOM 1966 C CA . ILE A 1 252 ? 7.742 6.484 -1.680 1.00 96.62 252 ILE A CA 1
ATOM 1967 C C . ILE A 1 252 ? 8.434 7.099 -2.898 1.00 96.62 252 ILE A C 1
ATOM 1969 O O . ILE A 1 252 ? 8.733 6.381 -3.852 1.00 96.62 252 ILE A O 1
ATOM 1973 N N . ARG A 1 253 ? 8.761 8.402 -2.869 1.00 95.25 253 ARG A N 1
ATOM 1974 C CA . ARG A 1 253 ? 9.555 9.064 -3.918 1.00 95.25 253 ARG A CA 1
ATOM 1975 C C . ARG A 1 253 ? 10.929 8.420 -4.085 1.00 95.25 253 ARG A C 1
ATOM 1977 O O . ARG A 1 253 ? 11.435 8.353 -5.204 1.00 95.25 253 ARG A O 1
ATOM 1984 N N . TRP A 1 254 ? 11.520 7.954 -2.988 1.00 96.12 254 TRP A N 1
ATOM 1985 C CA . TRP A 1 254 ? 12.866 7.383 -2.959 1.00 96.12 254 TRP A CA 1
ATOM 1986 C C . TRP A 1 254 ? 12.903 5.854 -2.924 1.00 96.12 254 TRP A C 1
ATOM 1988 O O . TRP A 1 254 ? 13.973 5.282 -2.725 1.00 96.12 254 TRP A O 1
ATOM 1998 N N . GLY A 1 255 ? 11.774 5.193 -3.186 1.00 96.88 255 GLY A N 1
ATOM 1999 C CA . GLY A 1 255 ? 11.740 3.749 -3.419 1.00 96.88 255 GLY A CA 1
ATOM 2000 C C . GLY A 1 255 ? 11.104 2.914 -2.313 1.00 96.88 255 GLY A C 1
ATOM 2001 O O . GLY A 1 255 ? 11.234 1.699 -2.370 1.00 96.88 255 GLY A O 1
ATOM 2002 N N . ALA A 1 256 ? 10.447 3.507 -1.307 1.00 98.50 256 ALA A N 1
ATOM 2003 C CA . ALA A 1 256 ? 9.678 2.715 -0.346 1.00 98.50 256 ALA A CA 1
ATOM 2004 C C . ALA A 1 256 ? 8.501 2.012 -1.050 1.00 98.50 256 ALA A C 1
ATOM 2006 O O . ALA A 1 256 ? 7.591 2.676 -1.545 1.00 98.50 256 ALA A O 1
ATOM 2007 N N . ASP A 1 257 ? 8.518 0.678 -1.082 1.00 98.75 257 ASP A N 1
ATOM 2008 C CA . ASP A 1 257 ? 7.476 -0.151 -1.700 1.00 98.75 257 ASP A CA 1
ATOM 2009 C C . ASP A 1 257 ? 6.233 -0.288 -0.824 1.00 98.75 257 ASP A C 1
ATOM 2011 O O . ASP A 1 257 ? 5.146 -0.542 -1.335 1.00 98.75 257 ASP A O 1
ATOM 2015 N N . THR A 1 258 ? 6.405 -0.155 0.491 1.00 98.88 258 THR A N 1
ATOM 2016 C CA . THR A 1 258 ? 5.338 -0.099 1.493 1.00 98.88 258 THR A CA 1
ATOM 2017 C C . THR A 1 258 ? 5.682 0.953 2.539 1.00 98.88 258 THR A C 1
ATOM 2019 O O . THR A 1 258 ? 6.855 1.294 2.732 1.00 98.88 258 THR A O 1
ATOM 2022 N N . ILE A 1 259 ? 4.669 1.452 3.240 1.00 98.69 259 ILE A N 1
ATOM 2023 C CA . ILE A 1 259 ? 4.846 2.370 4.365 1.00 98.69 259 ILE A CA 1
ATOM 2024 C C . ILE A 1 259 ? 4.156 1.791 5.595 1.00 98.69 259 ILE A C 1
ATOM 2026 O O . ILE A 1 259 ? 3.038 1.294 5.505 1.00 98.69 259 ILE A O 1
ATOM 2030 N N . MET A 1 260 ? 4.792 1.879 6.760 1.00 98.56 260 MET A N 1
ATOM 2031 C CA . MET A 1 260 ? 4.121 1.624 8.033 1.00 98.56 260 MET A CA 1
ATOM 2032 C C . MET A 1 260 ? 3.891 2.917 8.799 1.00 98.56 260 MET A C 1
ATOM 2034 O O . MET A 1 260 ? 4.838 3.660 9.059 1.00 98.56 260 MET A O 1
ATOM 2038 N N . ASP A 1 261 ? 2.643 3.133 9.208 1.00 97.56 261 ASP A N 1
ATOM 2039 C CA . ASP A 1 261 ? 2.282 4.146 10.194 1.00 97.56 261 ASP A CA 1
ATOM 2040 C C . ASP A 1 261 ? 2.467 3.565 11.604 1.00 97.56 261 ASP A C 1
ATOM 2042 O O . ASP A 1 261 ? 1.706 2.702 12.056 1.00 97.56 261 ASP A O 1
ATOM 2046 N N . LEU A 1 262 ? 3.521 4.022 12.283 1.00 95.56 262 LEU A N 1
ATOM 2047 C CA . LEU A 1 262 ? 3.880 3.638 13.649 1.00 95.56 262 LEU A CA 1
ATOM 2048 C C . LEU A 1 262 ? 3.532 4.734 14.664 1.00 95.56 262 LEU A C 1
ATOM 2050 O O . LEU A 1 262 ? 4.151 4.803 15.725 1.00 95.56 262 LEU A O 1
ATOM 2054 N N . SER A 1 263 ? 2.560 5.590 14.335 1.00 91.00 263 SER A N 1
ATOM 2055 C CA . SER A 1 263 ? 2.086 6.668 15.202 1.00 91.00 263 SER A CA 1
ATOM 2056 C C . SER A 1 263 ? 1.693 6.171 16.599 1.00 91.00 263 SER A C 1
ATOM 2058 O O . SER A 1 263 ? 0.934 5.208 16.743 1.00 91.00 263 SER A O 1
ATOM 2060 N N . THR A 1 264 ? 2.181 6.860 17.633 1.00 87.56 264 THR A N 1
ATOM 2061 C CA . THR A 1 264 ? 1.855 6.602 19.053 1.00 87.56 264 THR A CA 1
ATOM 2062 C C . THR A 1 264 ? 1.341 7.842 19.790 1.00 87.56 264 THR A C 1
ATOM 2064 O O . THR A 1 264 ? 1.050 7.778 20.983 1.00 87.56 264 THR A O 1
ATOM 2067 N N . GLY A 1 265 ? 1.265 8.986 19.103 1.00 77.62 265 GLY A N 1
ATOM 2068 C CA . GLY A 1 265 ? 0.825 10.262 19.657 1.00 77.62 265 GLY A CA 1
ATOM 2069 C C . GLY A 1 265 ? -0.694 10.441 19.660 1.00 77.62 265 GLY A C 1
ATOM 2070 O O . GLY A 1 265 ? -1.471 9.494 19.587 1.00 77.62 265 GLY A O 1
ATOM 2071 N N . LYS A 1 266 ? -1.139 11.699 19.740 1.00 82.75 266 LYS A N 1
ATOM 2072 C CA . LYS A 1 266 ? -2.568 12.039 19.652 1.00 82.75 266 LYS A CA 1
ATOM 2073 C C . LYS A 1 266 ? -3.075 11.862 18.219 1.00 82.75 266 LYS A C 1
ATOM 2075 O O . LYS A 1 266 ? -2.314 11.999 17.266 1.00 82.75 266 LYS A O 1
ATOM 2080 N N . ASN A 1 267 ? -4.383 11.652 18.073 1.00 88.75 267 ASN A N 1
ATOM 2081 C CA . ASN A 1 267 ? -5.084 11.680 16.781 1.00 88.75 267 ASN A CA 1
ATOM 2082 C C . ASN A 1 267 ? -4.551 10.677 15.737 1.00 88.75 267 ASN A C 1
ATOM 2084 O O . ASN A 1 267 ? -4.574 10.947 14.538 1.00 88.75 267 ASN A O 1
ATOM 2088 N N . ILE A 1 268 ? -4.090 9.503 16.194 1.00 92.56 268 ILE A N 1
ATOM 2089 C CA . ILE A 1 268 ? -3.587 8.410 15.338 1.00 92.56 268 ILE A CA 1
ATOM 2090 C C . ILE A 1 268 ? -4.607 8.071 14.237 1.00 92.56 268 ILE A C 1
ATOM 2092 O O . ILE A 1 268 ? -4.240 7.860 13.084 1.00 92.56 268 ILE A O 1
ATOM 2096 N N . HIS A 1 269 ? -5.897 8.046 14.583 1.00 94.50 269 HIS A N 1
ATOM 2097 C CA . HIS A 1 269 ? -6.980 7.746 13.648 1.00 94.50 269 HIS A CA 1
ATOM 2098 C C . HIS A 1 269 ? -7.031 8.730 12.471 1.00 94.50 269 HIS A C 1
ATOM 2100 O O . HIS A 1 269 ? -7.073 8.310 11.314 1.00 94.50 269 HIS A O 1
ATOM 2106 N N . GLU A 1 270 ? -7.006 10.032 12.763 1.00 94.00 270 GLU A N 1
ATOM 2107 C CA . GLU A 1 270 ? -7.112 11.094 11.765 1.00 94.00 270 GLU A CA 1
ATOM 2108 C C . GLU A 1 270 ? -5.840 11.160 10.927 1.00 94.00 270 GLU A C 1
ATOM 2110 O O . GLU A 1 270 ? -5.930 11.172 9.704 1.00 94.00 270 GLU A O 1
ATOM 2115 N N . THR A 1 271 ? -4.662 11.123 11.558 1.00 93.62 271 THR A N 1
ATOM 2116 C CA . THR A 1 271 ? -3.372 11.083 10.852 1.00 93.62 271 THR A CA 1
ATOM 2117 C C . THR A 1 271 ? -3.325 9.932 9.848 1.00 93.62 271 THR A C 1
ATOM 2119 O O . THR A 1 271 ? -3.000 10.146 8.679 1.00 93.62 271 THR A O 1
ATOM 2122 N N . ARG A 1 272 ? -3.728 8.727 10.264 1.00 96.19 272 ARG A N 1
ATOM 2123 C CA . ARG A 1 272 ? -3.751 7.552 9.390 1.00 96.19 272 ARG A CA 1
ATOM 2124 C C . ARG A 1 272 ? -4.737 7.678 8.234 1.00 96.19 272 ARG A C 1
ATOM 2126 O O . ARG A 1 272 ? -4.435 7.205 7.142 1.00 96.19 272 ARG A O 1
ATOM 2133 N N . GLU A 1 273 ? -5.886 8.319 8.445 1.00 96.25 273 GLU A N 1
ATOM 2134 C CA . GLU A 1 273 ? -6.852 8.568 7.370 1.00 96.25 273 GLU A CA 1
ATOM 2135 C C . GLU A 1 273 ? -6.227 9.425 6.262 1.00 96.25 273 GLU A C 1
ATOM 2137 O O . GLU A 1 273 ? -6.305 9.072 5.088 1.00 96.25 273 GLU A O 1
ATOM 2142 N N . TRP A 1 274 ? -5.524 10.502 6.629 1.00 95.31 274 TRP A N 1
ATOM 2143 C CA . TRP A 1 274 ? -4.802 11.334 5.664 1.00 95.31 274 TRP A CA 1
ATOM 2144 C C . TRP A 1 274 ? -3.697 10.570 4.937 1.00 95.31 274 TRP A C 1
ATOM 2146 O O . TRP A 1 274 ? -3.552 10.751 3.729 1.00 95.31 274 TRP A O 1
ATOM 2156 N N . ILE A 1 275 ? -2.948 9.712 5.637 1.00 96.31 275 ILE A N 1
ATOM 2157 C CA . ILE A 1 275 ? -1.909 8.870 5.026 1.00 96.31 275 ILE A CA 1
ATOM 2158 C C . ILE A 1 275 ? -2.533 7.913 4.005 1.00 96.31 275 ILE A C 1
ATOM 2160 O O . ILE A 1 275 ? -2.114 7.909 2.853 1.00 96.31 275 ILE A O 1
ATOM 2164 N N . LEU A 1 276 ? -3.552 7.139 4.395 1.00 97.50 276 LEU A N 1
ATOM 2165 C CA . LEU A 1 276 ? -4.194 6.135 3.537 1.00 97.50 276 LEU A CA 1
ATOM 2166 C C . LEU A 1 276 ? -4.794 6.750 2.274 1.00 97.50 276 LEU A C 1
ATOM 2168 O O . LEU A 1 276 ? -4.528 6.283 1.174 1.00 97.50 276 LEU A O 1
ATOM 2172 N N . ARG A 1 277 ? -5.560 7.838 2.408 1.00 97.00 277 ARG A N 1
ATOM 2173 C CA . ARG A 1 277 ? -6.193 8.503 1.256 1.00 97.00 277 ARG A CA 1
ATOM 2174 C C . ARG A 1 277 ? -5.179 9.135 0.300 1.00 97.00 277 ARG A C 1
ATOM 2176 O O . ARG A 1 277 ? -5.529 9.449 -0.834 1.00 97.00 277 ARG A O 1
ATOM 2183 N N . ASN A 1 278 ? -3.937 9.325 0.744 1.00 95.81 278 ASN A N 1
ATOM 2184 C CA . ASN A 1 278 ? -2.851 9.895 -0.044 1.00 95.81 278 ASN A CA 1
ATOM 2185 C C . ASN A 1 278 ? -1.752 8.876 -0.396 1.00 95.81 278 ASN A C 1
ATOM 2187 O O . ASN A 1 278 ? -0.749 9.255 -1.001 1.00 95.81 278 ASN A O 1
ATOM 2191 N N . SER A 1 279 ? -1.909 7.596 -0.054 1.00 97.56 279 SER A N 1
ATOM 2192 C CA . SER A 1 279 ? -0.889 6.583 -0.315 1.00 97.56 279 SER A CA 1
ATOM 2193 C C . SER A 1 279 ? -1.205 5.789 -1.583 1.00 97.56 279 SER A C 1
ATOM 2195 O O . SER A 1 279 ? -2.270 5.190 -1.679 1.00 97.56 279 SER A O 1
ATOM 2197 N N . PRO A 1 280 ? -0.280 5.715 -2.554 1.00 98.00 280 PRO A N 1
ATOM 2198 C CA . PRO A 1 280 ? -0.372 4.780 -3.667 1.00 98.00 280 PRO A CA 1
ATOM 2199 C C . PRO A 1 280 ? 0.276 3.429 -3.326 1.00 98.00 280 PRO A C 1
ATOM 2201 O O . PRO A 1 280 ? 0.242 2.519 -4.145 1.00 98.00 280 PRO A O 1
ATOM 2204 N N . VAL A 1 281 ? 0.901 3.279 -2.154 1.00 98.75 281 VAL A N 1
ATOM 2205 C CA . VAL A 1 281 ? 1.588 2.049 -1.724 1.00 98.75 281 VAL A CA 1
ATOM 2206 C C . VAL A 1 281 ? 0.872 1.402 -0.537 1.00 98.75 281 VAL A C 1
ATOM 2208 O O . VAL A 1 281 ? 0.152 2.104 0.179 1.00 98.75 281 VAL A O 1
ATOM 2211 N N . PRO A 1 282 ? 1.074 0.097 -0.272 1.00 98.88 282 PRO A N 1
ATOM 2212 C CA . PRO A 1 282 ? 0.456 -0.563 0.868 1.00 98.88 282 PRO A CA 1
ATOM 2213 C C . PRO A 1 282 ? 0.831 0.102 2.193 1.00 98.88 282 PRO A C 1
ATOM 2215 O O . PRO A 1 282 ? 2.011 0.374 2.440 1.00 98.88 282 PRO A O 1
ATOM 2218 N N . ILE A 1 283 ? -0.168 0.305 3.052 1.00 98.88 283 ILE A N 1
ATOM 2219 C CA . ILE A 1 283 ? 0.003 0.834 4.403 1.00 98.88 283 ILE A CA 1
ATOM 2220 C C . ILE A 1 283 ? -0.108 -0.293 5.424 1.00 98.88 283 ILE A C 1
ATOM 2222 O O . ILE A 1 283 ? -1.112 -1.004 5.484 1.00 98.88 283 ILE A O 1
ATOM 2226 N N . GLY A 1 284 ? 0.916 -0.425 6.261 1.00 98.81 284 GLY A N 1
ATOM 2227 C CA . GLY A 1 284 ? 0.916 -1.303 7.421 1.00 98.81 284 GLY A CA 1
ATOM 2228 C C . GLY A 1 284 ? 0.790 -0.553 8.737 1.00 98.81 284 GLY A C 1
ATOM 2229 O O . GLY A 1 284 ? 1.131 0.624 8.843 1.00 98.81 284 GLY A O 1
ATOM 2230 N N . THR A 1 285 ? 0.355 -1.260 9.773 1.00 98.75 285 THR A N 1
ATOM 2231 C CA . THR A 1 285 ? 0.332 -0.740 11.147 1.00 98.75 285 THR A CA 1
ATOM 2232 C C . THR A 1 285 ? 0.726 -1.818 12.153 1.00 98.75 285 THR A C 1
ATOM 2234 O O . THR A 1 285 ? 0.811 -3.013 11.842 1.00 98.75 285 THR A O 1
ATOM 2237 N N . VAL A 1 286 ? 0.925 -1.392 13.400 1.00 98.50 286 VAL A N 1
ATOM 2238 C CA . VAL A 1 286 ? 0.978 -2.276 14.567 1.00 98.50 286 VAL A CA 1
ATOM 2239 C C . VAL A 1 286 ? -0.248 -1.969 15.440 1.00 98.50 286 VAL A C 1
ATOM 2241 O O . VAL A 1 286 ? -0.196 -1.050 16.259 1.00 98.50 286 VAL A O 1
ATOM 2244 N N . PRO A 1 287 ? -1.374 -2.699 15.298 1.00 98.25 287 PRO A N 1
ATOM 2245 C CA . PRO A 1 287 ? -2.639 -2.332 15.948 1.00 98.25 287 PRO A CA 1
ATOM 2246 C C . PRO A 1 287 ? -2.562 -2.186 17.475 1.00 98.25 287 PRO A C 1
ATOM 2248 O O . PRO A 1 287 ? -3.315 -1.410 18.057 1.00 98.25 287 PRO A O 1
ATOM 2251 N N . ILE A 1 288 ? -1.620 -2.884 18.123 1.00 97.88 288 ILE A N 1
ATOM 2252 C CA . ILE A 1 288 ? -1.411 -2.799 19.574 1.00 97.88 288 ILE A CA 1
ATOM 2253 C C . ILE A 1 288 ? -1.039 -1.382 20.041 1.00 97.88 288 ILE A C 1
ATOM 2255 O O . ILE A 1 288 ? -1.363 -1.029 21.166 1.00 97.88 288 ILE A O 1
ATOM 2259 N N . TYR A 1 289 ? -0.405 -0.553 19.201 1.00 95.94 289 TYR A N 1
ATOM 2260 C CA . TYR A 1 289 ? 0.001 0.806 19.583 1.00 95.94 289 TYR A CA 1
ATOM 2261 C C . TYR A 1 289 ? -1.212 1.705 19.808 1.00 95.94 289 TYR A C 1
ATOM 2263 O O . TYR A 1 289 ? -1.316 2.365 20.838 1.00 95.94 289 TYR A O 1
ATOM 2271 N N . GLN A 1 290 ? -2.179 1.660 18.892 1.00 96.31 290 GLN A N 1
ATOM 2272 C CA . GLN A 1 290 ? -3.430 2.388 19.071 1.00 96.31 290 GLN A CA 1
ATOM 2273 C C . GLN A 1 290 ? -4.293 1.759 20.172 1.00 96.31 290 GLN A C 1
ATOM 2275 O O . GLN A 1 290 ? -4.921 2.479 20.939 1.00 96.31 290 GLN A O 1
ATOM 2280 N N . ALA A 1 291 ? -4.321 0.427 20.286 1.00 96.88 291 ALA A N 1
ATOM 2281 C CA . ALA A 1 291 ? -5.047 -0.231 21.371 1.00 96.88 291 ALA A CA 1
ATOM 2282 C C . ALA A 1 291 ? -4.517 0.185 22.756 1.00 96.88 291 ALA A C 1
ATOM 2284 O O . ALA A 1 291 ? -5.311 0.384 23.671 1.00 96.88 291 ALA A O 1
ATOM 2285 N N . LEU A 1 292 ? -3.199 0.365 22.891 1.00 95.69 292 LEU A N 1
ATOM 2286 C CA . LEU A 1 292 ? -2.553 0.839 24.114 1.00 95.69 292 LEU A CA 1
ATOM 2287 C C . LEU A 1 292 ? -2.904 2.304 24.422 1.00 95.69 292 LEU A C 1
ATOM 2289 O O . LEU A 1 292 ? -3.124 2.654 25.580 1.00 95.69 292 LEU A O 1
ATOM 2293 N N . GLU A 1 293 ? -3.020 3.153 23.399 1.00 93.19 293 GLU A N 1
ATOM 2294 C CA . GLU A 1 293 ? -3.483 4.541 23.556 1.00 93.19 293 GLU A CA 1
ATOM 2295 C C . GLU A 1 293 ? -4.925 4.603 24.082 1.00 93.19 293 GLU A C 1
ATOM 2297 O O . GLU A 1 293 ? -5.201 5.350 25.022 1.00 93.19 293 GLU A O 1
ATOM 2302 N N . LYS A 1 294 ? -5.814 3.726 23.590 1.00 93.56 294 LYS A N 1
ATOM 2303 C CA . LYS A 1 294 ? -7.216 3.625 24.047 1.00 93.56 294 LYS A CA 1
ATOM 2304 C C . LYS A 1 294 ? -7.361 3.291 25.537 1.00 93.56 294 LYS A C 1
ATOM 2306 O O . LYS A 1 294 ? -8.409 3.577 26.112 1.00 93.56 294 LYS A O 1
ATOM 2311 N N . VAL A 1 295 ? -6.337 2.700 26.154 1.00 95.06 295 VAL A N 1
ATOM 2312 C CA . VAL A 1 295 ? -6.289 2.373 27.593 1.00 95.06 295 VAL A CA 1
ATOM 2313 C C . VAL A 1 295 ? -5.331 3.274 28.376 1.00 95.06 295 VAL A C 1
ATOM 2315 O O . VAL A 1 295 ? -4.879 2.927 29.465 1.00 95.06 295 VAL A O 1
ATOM 2318 N N . GLY A 1 296 ? -4.984 4.441 27.826 1.00 92.38 296 GLY A N 1
ATOM 2319 C CA . GLY A 1 296 ? -4.150 5.428 28.511 1.00 92.38 296 GLY A CA 1
ATOM 2320 C C . GLY A 1 296 ? -2.714 4.966 28.767 1.00 92.38 296 GLY A C 1
ATOM 2321 O O . GLY A 1 296 ? -2.071 5.464 29.688 1.00 92.38 296 GLY A O 1
ATOM 2322 N N . GLY A 1 297 ? -2.204 4.013 27.984 1.00 93.62 297 GLY A N 1
ATOM 2323 C CA . GLY A 1 297 ? -0.843 3.498 28.136 1.00 93.62 297 GLY A CA 1
ATOM 2324 C C . GLY A 1 297 ? -0.685 2.347 29.133 1.00 93.62 297 GLY A C 1
ATOM 2325 O O . GLY A 1 297 ? 0.438 1.882 29.316 1.00 93.62 297 GLY A O 1
ATOM 2326 N N . VAL A 1 298 ? -1.765 1.870 29.762 1.00 96.56 298 VAL A N 1
ATOM 2327 C CA . VAL A 1 298 ? -1.712 0.781 30.753 1.00 96.56 298 VAL A CA 1
ATOM 2328 C C . VAL A 1 298 ? -1.865 -0.570 30.052 1.00 96.56 298 VAL A C 1
ATOM 2330 O O . VAL A 1 298 ? -2.951 -0.933 29.608 1.00 96.56 298 VAL A O 1
ATOM 2333 N N . ALA A 1 299 ? -0.770 -1.320 29.919 1.00 97.12 299 ALA A N 1
ATOM 2334 C CA . ALA A 1 299 ? -0.745 -2.555 29.133 1.00 97.12 299 ALA A CA 1
ATOM 2335 C C . ALA A 1 299 ? -1.652 -3.659 29.707 1.00 97.12 299 ALA A C 1
ATOM 2337 O O . ALA A 1 299 ? -2.203 -4.456 28.952 1.00 97.12 299 ALA A O 1
ATOM 2338 N N . GLU A 1 300 ? -1.834 -3.691 31.025 1.00 97.88 300 GLU A N 1
ATOM 2339 C CA . GLU A 1 300 ? -2.665 -4.652 31.752 1.00 97.88 300 GLU A CA 1
ATOM 2340 C C . GLU A 1 300 ? -4.163 -4.491 31.459 1.00 97.88 300 GLU A C 1
ATOM 2342 O O . GLU A 1 300 ? -4.921 -5.450 31.585 1.00 97.88 300 GLU A O 1
ATOM 2347 N N . GLU A 1 301 ? -4.580 -3.304 31.014 1.00 97.94 301 GLU A N 1
ATOM 2348 C CA . GLU A 1 301 ? -5.965 -3.000 30.635 1.00 97.94 301 GLU A CA 1
ATOM 2349 C C . GLU A 1 301 ? -6.281 -3.413 29.186 1.00 97.94 301 GLU A C 1
ATOM 2351 O O . GLU A 1 301 ? -7.418 -3.297 28.717 1.00 97.94 301 GLU A O 1
ATOM 2356 N N . LEU A 1 302 ? -5.289 -3.915 28.440 1.00 98.12 302 LEU A N 1
ATOM 2357 C CA . LEU A 1 302 ? -5.510 -4.433 27.097 1.00 98.12 302 LEU A CA 1
ATOM 2358 C C . LEU A 1 302 ? -6.354 -5.708 27.141 1.00 98.12 302 LEU A C 1
ATOM 2360 O O . LEU A 1 302 ? -5.985 -6.727 27.721 1.00 98.12 302 LEU A O 1
ATOM 2364 N N . THR A 1 303 ? -7.469 -5.677 26.420 1.00 98.31 303 THR A N 1
ATOM 2365 C CA . THR A 1 303 ? -8.369 -6.822 26.268 1.00 98.31 303 THR A CA 1
ATOM 2366 C C . THR A 1 303 ? -8.581 -7.169 24.799 1.00 98.31 303 THR A C 1
ATOM 2368 O O . THR A 1 303 ? -8.330 -6.367 23.890 1.00 98.31 303 THR A O 1
ATOM 2371 N N . TRP A 1 304 ? -9.091 -8.378 24.545 1.00 98.31 304 TRP A N 1
ATOM 2372 C CA . TRP A 1 304 ? -9.481 -8.788 23.196 1.00 98.31 304 TRP A CA 1
ATOM 2373 C C . TRP A 1 304 ? -10.511 -7.838 22.576 1.00 98.31 304 TRP A C 1
ATOM 2375 O O . TRP A 1 304 ? -10.407 -7.541 21.391 1.00 98.31 304 TRP A O 1
ATOM 2385 N N . ASP A 1 305 ? -11.476 -7.328 23.343 1.00 98.38 305 ASP A N 1
ATOM 2386 C CA . ASP A 1 305 ? -12.510 -6.444 22.798 1.00 98.38 305 ASP A CA 1
ATOM 2387 C C . ASP A 1 305 ? -11.925 -5.129 22.261 1.00 98.38 305 ASP A C 1
ATOM 2389 O O . ASP A 1 305 ? -12.325 -4.683 21.182 1.00 98.38 305 ASP A O 1
ATOM 2393 N N . ILE A 1 306 ? -10.926 -4.563 22.948 1.00 97.75 306 ILE A N 1
ATOM 2394 C CA . ILE A 1 306 ? -10.209 -3.352 22.514 1.00 97.75 306 ILE A CA 1
ATOM 2395 C C . ILE A 1 306 ? -9.370 -3.641 21.267 1.00 97.75 306 ILE A C 1
ATOM 2397 O O . ILE A 1 306 ? -9.397 -2.878 20.296 1.00 97.75 306 ILE A O 1
ATOM 2401 N N . MET A 1 307 ? -8.661 -4.773 21.255 1.00 98.38 307 MET A N 1
ATOM 2402 C CA . MET A 1 307 ? -7.902 -5.210 20.082 1.00 98.38 307 MET A CA 1
ATOM 2403 C C . MET A 1 307 ? -8.804 -5.459 18.871 1.00 98.38 307 MET A C 1
ATOM 2405 O O . MET A 1 307 ? -8.508 -4.975 17.781 1.00 98.38 307 MET A O 1
ATOM 2409 N N . ARG A 1 308 ? -9.931 -6.156 19.050 1.00 98.62 308 ARG A N 1
ATOM 2410 C CA . ARG A 1 308 ? -10.920 -6.425 17.998 1.00 98.62 308 ARG A CA 1
ATOM 2411 C C . ARG A 1 308 ? -11.472 -5.131 17.414 1.00 98.62 308 ARG A C 1
ATOM 2413 O O . ARG A 1 308 ? -11.523 -5.003 16.195 1.00 98.62 308 ARG A O 1
ATOM 2420 N N . ASP A 1 309 ? -11.886 -4.189 18.261 1.00 98.44 309 ASP A N 1
ATOM 2421 C CA . ASP A 1 309 ? -12.408 -2.900 17.800 1.00 98.44 309 ASP A CA 1
ATOM 2422 C C . ASP A 1 309 ? -11.360 -2.124 16.991 1.00 98.44 309 ASP A C 1
ATOM 2424 O O . ASP A 1 309 ? -11.670 -1.586 15.932 1.00 98.44 309 ASP A O 1
ATOM 2428 N N . THR A 1 310 ? -10.101 -2.151 17.435 1.00 98.38 310 THR A N 1
ATOM 2429 C CA . THR A 1 310 ? -8.971 -1.508 16.744 1.00 98.38 310 THR A CA 1
ATOM 2430 C C . THR A 1 310 ? -8.664 -2.158 15.393 1.00 98.38 310 THR A C 1
ATOM 2432 O O . THR A 1 310 ? -8.425 -1.460 14.411 1.00 98.38 310 THR A O 1
ATOM 2435 N N . LEU A 1 311 ? -8.724 -3.490 15.301 1.00 98.69 311 LEU A N 1
ATOM 2436 C CA . LEU A 1 311 ? -8.563 -4.207 14.033 1.00 98.69 311 LEU A CA 1
ATOM 2437 C C . LEU A 1 311 ? -9.679 -3.861 13.039 1.00 98.69 311 LEU A C 1
ATOM 2439 O O . LEU A 1 311 ? -9.398 -3.634 11.864 1.00 98.69 311 LEU A O 1
ATOM 2443 N N . ILE A 1 312 ? -10.934 -3.808 13.502 1.00 98.50 312 ILE A N 1
ATOM 2444 C CA . ILE A 1 312 ? -12.087 -3.442 12.665 1.00 98.50 312 ILE A CA 1
ATOM 2445 C C . ILE A 1 312 ? -11.941 -2.006 12.162 1.00 98.50 312 ILE A C 1
ATOM 2447 O O . ILE A 1 312 ? -12.077 -1.771 10.966 1.00 98.50 312 ILE A O 1
ATOM 2451 N N . GLU A 1 313 ? -11.624 -1.069 13.055 1.00 97.94 313 GLU A N 1
ATOM 2452 C CA . GLU A 1 313 ? -11.404 0.340 12.726 1.00 97.94 313 GLU A CA 1
ATOM 2453 C C . GLU A 1 313 ? -10.377 0.502 11.599 1.00 97.94 313 GLU A C 1
ATOM 2455 O O . GLU A 1 313 ? -10.663 1.103 10.566 1.00 97.94 313 GLU A O 1
ATOM 2460 N N . GLN A 1 314 ? -9.192 -0.086 11.764 1.00 98.56 314 GLN A N 1
ATOM 2461 C CA . GLN A 1 314 ? -8.106 0.052 10.796 1.00 98.56 314 GLN A CA 1
ATOM 2462 C C . GLN A 1 314 ? -8.397 -0.675 9.474 1.00 98.56 314 GLN A C 1
ATOM 2464 O O . GLN A 1 314 ? -8.034 -0.188 8.400 1.00 98.56 314 GLN A O 1
ATOM 2469 N N . ALA A 1 315 ? -9.097 -1.814 9.526 1.00 98.56 315 ALA A N 1
ATOM 2470 C CA . ALA A 1 315 ? -9.530 -2.528 8.329 1.00 98.56 315 ALA A CA 1
ATOM 2471 C C . ALA A 1 315 ? -10.577 -1.737 7.523 1.00 98.56 315 ALA A C 1
ATOM 2473 O O . ALA A 1 315 ? -10.550 -1.777 6.290 1.00 98.56 315 ALA A O 1
ATOM 2474 N N . GLU A 1 316 ? -11.476 -1.012 8.199 1.00 98.00 316 GLU A N 1
ATOM 2475 C CA . GLU A 1 316 ? -12.453 -0.114 7.570 1.00 98.00 316 GLU A CA 1
ATOM 2476 C C . GLU A 1 316 ? -11.789 1.127 6.956 1.00 98.00 316 GLU A C 1
ATOM 2478 O O . GLU A 1 316 ? -12.226 1.564 5.894 1.00 98.00 316 GLU A O 1
ATOM 2483 N N . GLN A 1 317 ? -10.705 1.646 7.551 1.00 97.62 317 GLN A N 1
ATOM 2484 C CA . GLN A 1 317 ? -9.931 2.749 6.961 1.00 97.62 317 GLN A CA 1
ATOM 2485 C C . GLN A 1 317 ? -9.163 2.336 5.698 1.00 97.62 317 GLN A C 1
ATOM 2487 O O . GLN A 1 317 ? -8.992 3.153 4.791 1.00 97.62 317 GLN A O 1
ATOM 2492 N N . GLY A 1 318 ? -8.705 1.081 5.628 1.00 98.25 318 GLY A N 1
ATOM 2493 C CA . GLY A 1 318 ? -7.964 0.552 4.479 1.00 98.25 318 GLY A CA 1
ATOM 2494 C C . GLY A 1 318 ? -6.543 0.079 4.769 1.00 98.25 318 GLY A C 1
ATOM 2495 O O . GLY A 1 318 ? -5.797 -0.129 3.826 1.00 98.25 318 GLY A O 1
ATOM 2496 N N . VAL A 1 319 ? -6.148 -0.139 6.027 1.00 98.81 319 VAL A N 1
ATOM 2497 C CA . VAL A 1 319 ? -4.821 -0.713 6.322 1.00 98.81 319 VAL A CA 1
ATOM 2498 C C . VAL A 1 319 ? -4.664 -2.076 5.637 1.00 98.81 319 VAL A C 1
ATOM 2500 O O . VAL A 1 319 ? -5.538 -2.939 5.756 1.00 98.81 319 VAL A O 1
ATOM 2503 N N . ASP A 1 320 ? -3.565 -2.274 4.911 1.00 98.88 320 ASP A N 1
ATOM 2504 C CA . ASP A 1 320 ? -3.350 -3.435 4.042 1.00 98.88 320 ASP A CA 1
ATOM 2505 C C . ASP A 1 320 ? -2.763 -4.642 4.766 1.00 98.88 320 ASP A C 1
ATOM 2507 O O . ASP A 1 320 ? -3.006 -5.784 4.367 1.00 98.88 320 ASP A O 1
ATOM 2511 N N . TYR A 1 321 ? -1.989 -4.405 5.826 1.00 98.88 321 TYR A N 1
ATOM 2512 C CA . TYR A 1 321 ? -1.424 -5.466 6.651 1.00 98.88 321 TYR A CA 1
ATOM 2513 C C . TYR A 1 321 ? -1.213 -5.036 8.102 1.00 98.88 321 TYR A C 1
ATOM 2515 O O . TYR A 1 321 ? -0.956 -3.875 8.414 1.00 98.88 321 TYR A O 1
ATOM 2523 N N . PHE A 1 322 ? -1.287 -6.018 8.997 1.00 98.88 322 PHE A N 1
ATOM 2524 C CA . PHE A 1 322 ? -1.092 -5.825 10.427 1.00 98.88 322 PHE A CA 1
ATOM 2525 C C . PHE A 1 322 ? 0.113 -6.614 10.916 1.00 98.88 322 PHE A C 1
ATOM 2527 O O . PHE A 1 322 ? 0.185 -7.832 10.734 1.00 98.88 322 PHE A O 1
ATOM 2534 N N . THR A 1 323 ? 1.011 -5.938 11.625 1.00 98.75 323 THR A N 1
ATOM 2535 C CA . THR A 1 323 ? 2.009 -6.609 12.456 1.00 98.75 323 THR A CA 1
ATOM 2536 C C . THR A 1 323 ? 1.363 -6.976 13.788 1.00 98.75 323 THR A C 1
ATOM 2538 O O . THR A 1 323 ? 1.021 -6.107 14.592 1.00 98.75 323 THR A O 1
ATOM 2541 N N . ILE A 1 324 ? 1.181 -8.277 14.022 1.00 98.56 324 ILE A N 1
ATOM 2542 C CA . ILE A 1 324 ? 0.580 -8.819 15.246 1.00 98.56 324 ILE A CA 1
ATOM 2543 C C . ILE A 1 324 ? 1.594 -9.733 15.932 1.00 98.56 324 ILE A C 1
ATOM 2545 O O . ILE A 1 324 ? 1.988 -10.765 15.392 1.00 98.56 324 ILE A O 1
ATOM 2549 N N . HIS A 1 325 ? 1.975 -9.385 17.159 1.00 98.25 325 HIS A N 1
ATOM 2550 C CA . HIS A 1 325 ? 2.961 -10.112 17.966 1.00 98.25 325 H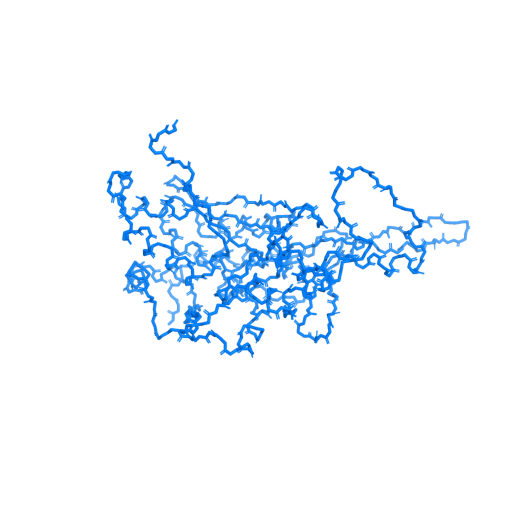IS A CA 1
ATOM 2551 C C . HIS A 1 325 ? 2.383 -11.375 18.635 1.00 98.25 325 HIS A C 1
ATOM 2553 O O . HIS A 1 325 ? 2.635 -11.645 19.804 1.00 98.25 325 HIS A O 1
ATOM 2559 N N . ALA A 1 326 ? 1.615 -12.185 17.900 1.00 98.19 326 ALA A N 1
ATOM 2560 C CA . ALA A 1 326 ? 0.975 -13.398 18.427 1.00 98.19 326 ALA A CA 1
ATOM 2561 C C . ALA A 1 326 ? 1.965 -14.540 18.750 1.00 98.19 326 ALA A C 1
ATOM 2563 O O . ALA A 1 326 ? 1.571 -15.565 19.302 1.00 98.19 326 ALA A O 1
ATOM 2564 N N . GLY A 1 327 ? 3.245 -14.377 18.398 1.00 98.00 327 GLY A N 1
ATOM 2565 C CA . GLY A 1 327 ? 4.321 -15.309 18.744 1.00 98.00 327 GLY A CA 1
ATOM 2566 C C . GLY A 1 327 ? 4.893 -15.126 20.155 1.00 98.00 327 GLY A C 1
ATOM 2567 O O . GLY A 1 327 ? 5.635 -15.995 20.605 1.00 98.00 327 GLY A O 1
ATOM 2568 N N . VAL A 1 328 ? 4.557 -14.033 20.855 1.00 97.75 328 VAL A N 1
ATOM 2569 C CA . VAL A 1 328 ? 5.000 -13.768 22.235 1.00 97.75 328 VAL A CA 1
ATOM 2570 C C . VAL A 1 328 ? 4.062 -14.491 23.197 1.00 97.75 328 VAL A C 1
ATOM 2572 O O . VAL A 1 328 ? 3.023 -13.975 23.602 1.00 97.75 328 VAL A O 1
ATOM 2575 N N . LEU A 1 329 ? 4.395 -15.741 23.500 1.00 97.88 329 LEU A N 1
ATOM 2576 C CA . LEU A 1 329 ? 3.604 -16.601 24.376 1.00 97.88 329 LEU A CA 1
ATOM 2577 C C . LEU A 1 329 ? 4.160 -16.524 25.796 1.00 97.88 329 LEU A C 1
ATOM 2579 O O . LEU A 1 329 ? 5.368 -16.454 25.963 1.00 97.88 329 LEU A O 1
ATOM 2583 N N . LEU A 1 330 ? 3.303 -16.648 26.814 1.00 96.38 330 LEU A N 1
ATOM 2584 C CA . LEU A 1 330 ? 3.691 -16.559 28.235 1.00 96.38 330 LEU A CA 1
ATOM 2585 C C . LEU A 1 330 ? 4.881 -17.458 28.640 1.00 96.38 330 LEU A C 1
ATOM 2587 O O . LEU A 1 330 ? 5.563 -17.183 29.616 1.00 96.38 330 LEU A O 1
ATOM 2591 N N . ARG A 1 331 ? 5.097 -18.562 27.917 1.00 96.69 331 ARG A N 1
ATOM 2592 C CA . ARG A 1 331 ? 6.131 -19.568 28.204 1.00 96.69 331 ARG A CA 1
ATOM 2593 C C . ARG A 1 331 ? 7.507 -19.286 27.577 1.00 96.69 331 ARG A C 1
ATOM 2595 O O . ARG A 1 331 ? 8.379 -20.140 27.719 1.00 96.69 331 ARG A O 1
ATOM 2602 N N . TYR A 1 332 ? 7.654 -18.221 26.791 1.00 95.44 332 TYR A N 1
ATOM 2603 C CA . TYR A 1 332 ? 8.899 -17.851 26.103 1.00 95.44 332 TYR A CA 1
ATOM 2604 C C . TYR A 1 332 ? 9.600 -16.718 26.839 1.00 95.44 332 TYR A C 1
ATOM 2606 O O . TYR A 1 332 ? 10.847 -16.753 26.871 1.00 95.44 332 TYR A O 1
#